Protein AF-A0A1Z5SNN4-F1 (afdb_monomer_lite)

Radius of gyration: 24.71 Å; chains: 1; bounding box: 72×50×63 Å

InterPro domains:
  IPR008040 Hydantoinase/oxoprolinase, N-terminal [PF05378] (65-178)
  IPR045079 Oxoprolinase-like [PTHR11365] (5-222)

Organism: NCBI:txid1157616

Secondary structure (DSSP, 8-state):
-PPP------S-BTTTBS-HHHHHHHHHHHHHHS--------------B--B-----SS-TTHHHHHHHHTT---SSTT-SS--PPPPSBS-------EEEE-S-TT-TT------B-TTTS-TT-SEEE-TTS-EEEEEEPPPHHHHTTS-SEE--TTTTT-THHHHHHHHHHHHHT-S--EEHHHH---S-HHHHHHHHHHHHHHHHHHHHHHHHHHHHHHHTT-TT-

Structure (mmCIF, N/CA/C/O backbone):
data_AF-A0A1Z5SNN4-F1
#
_entry.id   AF-A0A1Z5SNN4-F1
#
loop_
_atom_site.group_PDB
_atom_site.id
_atom_site.type_symbol
_atom_site.label_atom_id
_atom_site.label_alt_id
_atom_site.label_comp_id
_atom_site.label_asym_id
_atom_site.label_entity_id
_atom_site.label_seq_id
_atom_site.pdbx_PDB_ins_code
_atom_site.Cartn_x
_atom_site.Cartn_y
_atom_site.Cartn_z
_atom_site.occupancy
_atom_site.B_iso_or_equiv
_atom_site.auth_seq_id
_atom_site.auth_comp_id
_atom_site.auth_asym_id
_atom_site.auth_atom_id
_atom_site.pdbx_PDB_model_num
ATOM 1 N N . MET A 1 1 ? 48.886 12.204 -25.556 1.00 47.25 1 MET A N 1
ATOM 2 C CA . MET A 1 1 ? 47.533 12.403 -25.008 1.00 47.25 1 MET A CA 1
ATOM 3 C C . MET A 1 1 ? 46.648 11.548 -25.881 1.00 47.25 1 MET A C 1
ATOM 5 O O . MET A 1 1 ? 46.552 11.859 -27.057 1.00 47.25 1 MET A O 1
ATOM 9 N N . GLU A 1 2 ? 46.215 10.389 -25.390 1.00 56.44 2 GLU A N 1
ATOM 10 C CA . GLU A 1 2 ? 45.285 9.550 -26.155 1.00 56.44 2 GLU A CA 1
ATOM 11 C C . GLU A 1 2 ? 43.952 10.291 -26.284 1.00 56.44 2 GLU A C 1
ATOM 13 O O . GLU A 1 2 ? 43.522 10.941 -25.332 1.00 56.44 2 GLU A O 1
ATOM 18 N N . ASP A 1 3 ? 43.370 10.252 -27.482 1.00 65.94 3 ASP A N 1
ATOM 19 C CA . ASP A 1 3 ? 42.162 10.991 -27.847 1.00 65.94 3 ASP A CA 1
ATOM 20 C C . ASP A 1 3 ? 40.974 10.628 -26.946 1.00 65.94 3 ASP A C 1
ATOM 22 O O . ASP A 1 3 ? 40.699 9.448 -26.706 1.00 65.94 3 ASP A O 1
ATOM 26 N N . ASP A 1 4 ? 40.216 11.639 -26.514 1.00 73.88 4 ASP A N 1
ATOM 27 C CA . ASP A 1 4 ? 38.945 11.444 -25.820 1.00 73.88 4 ASP A CA 1
ATOM 28 C C . ASP A 1 4 ? 37.992 10.606 -26.689 1.00 73.88 4 ASP A C 1
ATOM 30 O O . ASP A 1 4 ? 37.633 10.971 -27.814 1.00 73.88 4 ASP A O 1
ATOM 34 N N . VAL A 1 5 ? 37.552 9.459 -26.168 1.00 74.19 5 VAL A N 1
ATOM 35 C CA . VAL A 1 5 ? 36.628 8.569 -26.878 1.00 74.19 5 VAL A CA 1
ATOM 36 C C . VAL A 1 5 ? 35.189 8.880 -26.476 1.00 74.19 5 VAL A C 1
ATOM 38 O O . VAL A 1 5 ? 34.726 8.481 -25.410 1.00 74.19 5 VAL A O 1
ATOM 41 N N . LEU A 1 6 ? 34.450 9.544 -27.369 1.00 78.38 6 LEU A N 1
ATOM 42 C CA . LEU A 1 6 ? 33.007 9.760 -27.242 1.00 78.38 6 LEU A CA 1
ATOM 43 C C . LEU A 1 6 ? 32.234 8.740 -28.090 1.00 78.38 6 LEU A C 1
ATOM 45 O O . LEU A 1 6 ? 32.382 8.696 -29.311 1.00 78.38 6 LEU A O 1
ATOM 49 N N . ILE A 1 7 ? 31.367 7.951 -27.455 1.00 77.00 7 ILE A N 1
ATOM 50 C CA . ILE A 1 7 ? 30.466 7.009 -28.132 1.00 77.00 7 ILE A CA 1
ATOM 51 C C . ILE A 1 7 ? 29.029 7.469 -27.894 1.00 77.00 7 ILE A C 1
ATOM 53 O O . ILE A 1 7 ? 28.586 7.584 -26.754 1.00 77.00 7 ILE A O 1
ATOM 57 N N . LYS A 1 8 ? 28.297 7.733 -28.980 1.00 81.44 8 LYS A N 1
ATOM 58 C CA . LYS A 1 8 ? 26.885 8.124 -28.945 1.00 81.44 8 LYS A CA 1
ATOM 59 C C . LYS A 1 8 ? 26.027 6.985 -29.478 1.00 81.44 8 LYS A C 1
ATOM 61 O O . LYS A 1 8 ? 26.227 6.533 -30.603 1.00 81.44 8 LYS A O 1
ATOM 66 N N . LEU A 1 9 ? 25.072 6.550 -28.667 1.00 81.38 9 LEU A N 1
ATOM 67 C CA . LEU A 1 9 ? 24.108 5.504 -28.995 1.00 81.38 9 LEU A CA 1
ATOM 68 C C . LEU A 1 9 ? 22.692 6.064 -28.889 1.00 81.38 9 LEU A C 1
ATOM 70 O O . LEU A 1 9 ? 22.437 6.994 -28.121 1.00 81.38 9 LEU A O 1
ATOM 74 N N . LEU A 1 10 ? 21.774 5.504 -29.671 1.00 75.25 10 LEU A N 1
ATOM 75 C CA . LEU A 1 10 ? 20.345 5.720 -29.474 1.00 75.25 10 LEU A CA 1
ATOM 76 C C . LEU A 1 10 ? 19.923 5.016 -28.184 1.00 75.25 10 LEU A C 1
ATOM 78 O O . LEU A 1 10 ? 20.320 3.873 -27.960 1.00 75.25 10 LEU A O 1
ATOM 82 N N . SER A 1 11 ? 19.118 5.682 -27.353 1.00 60.94 11 SER A N 1
ATOM 83 C CA . SER A 1 11 ? 18.700 5.150 -26.048 1.00 60.94 11 SER A CA 1
ATOM 84 C C . SER A 1 11 ? 17.902 3.847 -26.149 1.00 60.94 11 SER A C 1
ATOM 86 O O . SER A 1 11 ? 17.914 3.063 -25.208 1.00 60.94 11 SER A O 1
ATOM 88 N N . VAL A 1 12 ? 17.209 3.624 -27.271 1.00 65.75 12 VAL A N 1
ATOM 89 C CA . VAL A 1 12 ? 16.447 2.404 -27.568 1.00 65.75 12 VAL A CA 1
ATOM 90 C C . VAL A 1 12 ? 16.603 2.102 -29.061 1.00 65.75 12 VAL A C 1
ATOM 92 O O . VAL A 1 12 ? 16.128 2.882 -29.885 1.00 65.75 12 VAL A O 1
ATOM 95 N N . ASP A 1 13 ? 17.266 0.998 -29.408 1.00 72.50 13 ASP A N 1
ATOM 96 C CA . ASP A 1 13 ? 17.435 0.537 -30.795 1.00 72.50 13 ASP A CA 1
ATOM 97 C C . ASP A 1 13 ? 17.409 -1.003 -30.877 1.00 72.50 13 ASP A C 1
ATOM 99 O O . ASP A 1 13 ? 18.443 -1.646 -31.079 1.00 72.50 13 ASP A O 1
ATOM 103 N N . PRO A 1 14 ? 16.217 -1.615 -30.733 1.00 71.88 14 PRO A N 1
ATOM 104 C CA . PRO A 1 14 ? 16.070 -3.063 -30.579 1.00 71.88 14 PRO A CA 1
ATOM 105 C C . PRO A 1 14 ? 16.510 -3.870 -31.806 1.00 71.88 14 PRO A C 1
ATOM 107 O O . PRO A 1 14 ? 16.569 -5.091 -31.744 1.00 71.88 14 PRO A O 1
ATOM 110 N N . GLN A 1 15 ? 16.747 -3.214 -32.948 1.00 72.44 15 GLN A N 1
ATOM 111 C CA . GLN A 1 15 ? 17.239 -3.873 -34.158 1.00 72.44 15 GLN A CA 1
ATOM 112 C C . GLN A 1 15 ? 18.747 -4.135 -34.098 1.00 72.44 15 GLN A C 1
ATOM 114 O O . GLN A 1 15 ? 19.225 -5.038 -34.778 1.00 72.44 15 GLN A O 1
ATOM 119 N N . ASN A 1 16 ? 19.483 -3.349 -33.307 1.00 67.88 16 ASN A N 1
ATOM 120 C CA . ASN A 1 16 ? 20.943 -3.379 -33.268 1.00 67.88 16 ASN A CA 1
ATOM 121 C C . ASN A 1 16 ? 21.497 -3.790 -31.899 1.00 67.88 16 ASN A C 1
ATOM 123 O O . ASN A 1 16 ? 22.570 -4.389 -31.843 1.00 67.88 16 ASN A O 1
ATOM 127 N N . TYR A 1 17 ? 20.811 -3.448 -30.806 1.00 67.25 17 TYR A N 1
ATOM 128 C CA . TYR A 1 17 ? 21.206 -3.809 -29.446 1.00 67.25 17 TYR A CA 1
ATOM 129 C C . TYR A 1 17 ? 20.034 -3.637 -28.468 1.00 67.25 17 TYR A C 1
ATOM 131 O O . TYR A 1 17 ? 19.251 -2.693 -28.557 1.00 67.25 17 TYR A O 1
ATOM 139 N N . ASP A 1 18 ? 19.942 -4.525 -27.482 1.00 60.50 18 ASP A N 1
ATOM 140 C CA . ASP A 1 18 ? 18.864 -4.483 -26.486 1.00 60.50 18 ASP A CA 1
ATOM 141 C C . ASP A 1 18 ? 19.057 -3.393 -25.416 1.00 60.50 18 ASP A C 1
ATOM 143 O O . ASP A 1 18 ? 18.082 -2.895 -24.850 1.00 60.50 18 ASP A O 1
ATOM 147 N N . ASP A 1 19 ? 20.308 -3.008 -25.142 1.00 66.12 19 ASP A N 1
ATOM 148 C CA . ASP A 1 19 ? 20.683 -2.130 -24.031 1.00 66.12 19 ASP A CA 1
ATOM 149 C C . ASP A 1 19 ? 21.791 -1.150 -24.458 1.00 66.12 19 ASP A C 1
ATOM 151 O O . ASP A 1 19 ? 22.914 -1.546 -24.781 1.00 66.12 19 ASP A O 1
ATOM 155 N N . ALA A 1 20 ? 21.465 0.147 -24.487 1.00 71.19 20 ALA A N 1
ATOM 156 C CA . ALA A 1 20 ? 22.383 1.189 -24.943 1.00 71.19 20 ALA A CA 1
ATOM 157 C C . ALA A 1 20 ? 23.612 1.372 -24.019 1.00 71.19 20 ALA A C 1
ATOM 159 O O . ALA A 1 20 ? 24.728 1.427 -24.539 1.00 71.19 20 ALA A O 1
ATOM 160 N N . PRO A 1 21 ? 23.475 1.452 -22.679 1.00 68.69 21 PRO A N 1
ATOM 161 C CA . PRO A 1 21 ? 24.618 1.430 -21.762 1.00 68.69 21 PRO A CA 1
ATOM 162 C C . PRO A 1 21 ? 25.574 0.249 -21.971 1.00 68.69 21 PRO A C 1
ATOM 164 O O . PRO A 1 21 ? 26.789 0.449 -22.057 1.00 68.69 21 PRO A O 1
ATOM 167 N N . LEU A 1 22 ? 25.032 -0.964 -22.085 1.00 68.62 22 LEU A N 1
ATOM 168 C CA . LEU A 1 22 ? 25.821 -2.192 -22.223 1.00 68.62 22 LEU A CA 1
ATOM 169 C C . LEU A 1 22 ? 26.569 -2.229 -23.565 1.00 68.62 22 LEU A C 1
ATOM 171 O O . LEU A 1 22 ? 27.767 -2.518 -23.608 1.00 68.62 22 LEU A O 1
ATOM 175 N N . GLU A 1 23 ? 25.906 -1.813 -24.646 1.00 74.56 23 GLU A N 1
ATOM 176 C CA . GLU A 1 23 ? 26.524 -1.654 -25.966 1.00 74.56 23 GLU A CA 1
ATOM 177 C C . GLU A 1 23 ? 27.621 -0.574 -25.973 1.00 74.56 23 GLU A C 1
ATOM 179 O O . GLU A 1 23 ? 28.652 -0.723 -26.636 1.00 74.56 23 GLU A O 1
ATOM 184 N N . GLY A 1 24 ? 27.441 0.507 -25.208 1.00 74.44 24 GLY A N 1
ATOM 185 C CA . GLY A 1 24 ? 28.446 1.559 -25.047 1.00 74.44 24 GLY A CA 1
ATOM 186 C C . GLY A 1 24 ? 29.727 1.028 -24.408 1.00 74.44 24 GLY A C 1
ATOM 187 O O . GLY A 1 24 ? 30.820 1.243 -24.940 1.00 74.44 24 GLY A O 1
ATOM 188 N N . ILE A 1 25 ? 29.582 0.271 -23.317 1.00 72.31 25 ILE A N 1
ATOM 189 C CA . ILE A 1 25 ? 30.691 -0.408 -22.635 1.00 72.31 25 ILE A CA 1
ATOM 190 C C . ILE A 1 25 ? 31.365 -1.407 -23.585 1.00 72.31 25 ILE A C 1
ATOM 192 O O . ILE A 1 25 ? 32.590 -1.392 -23.708 1.00 72.31 25 ILE A O 1
ATOM 196 N N . ARG A 1 26 ? 30.591 -2.210 -24.330 1.00 72.56 26 ARG A N 1
ATOM 197 C CA . ARG A 1 26 ? 31.123 -3.177 -25.304 1.00 72.56 26 ARG A CA 1
ATOM 198 C C . ARG A 1 26 ? 31.981 -2.506 -26.376 1.00 72.56 26 ARG A C 1
ATOM 200 O O . ARG A 1 26 ? 33.094 -2.966 -26.641 1.00 72.56 26 ARG A O 1
ATOM 207 N N . ARG A 1 27 ? 31.492 -1.426 -26.998 1.00 78.50 27 ARG A N 1
ATOM 208 C CA . ARG A 1 27 ? 32.226 -0.684 -28.044 1.00 78.50 27 ARG A CA 1
ATOM 209 C C . ARG A 1 27 ? 33.496 -0.038 -27.503 1.00 78.50 27 ARG A C 1
ATOM 211 O O . ARG A 1 27 ? 34.511 -0.041 -28.196 1.00 78.50 27 ARG A O 1
ATOM 218 N N . LEU A 1 28 ? 33.445 0.481 -26.277 1.00 77.56 28 LEU A N 1
ATOM 219 C CA . LEU A 1 28 ? 34.603 1.072 -25.617 1.00 77.56 28 LEU A CA 1
ATOM 220 C C . LEU A 1 28 ? 35.665 0.003 -25.323 1.00 77.56 28 LEU A C 1
ATOM 222 O O . LEU A 1 28 ? 36.795 0.126 -25.786 1.00 77.56 28 LEU A O 1
ATOM 226 N N . LEU A 1 29 ? 35.294 -1.089 -24.648 1.00 70.50 29 LEU A N 1
ATOM 227 C CA . LEU A 1 29 ? 36.210 -2.185 -24.313 1.00 70.50 29 LEU A CA 1
ATOM 228 C C . LEU A 1 29 ? 36.784 -2.867 -25.561 1.00 70.50 29 LEU A C 1
ATOM 230 O O . LEU A 1 29 ? 37.982 -3.129 -25.617 1.00 70.50 29 LEU A O 1
ATOM 234 N N . SER A 1 30 ? 35.976 -3.073 -26.605 1.00 71.25 30 SER A N 1
ATOM 235 C CA . SER A 1 30 ? 36.448 -3.647 -27.877 1.00 71.25 30 SER A CA 1
ATOM 236 C C . SER A 1 30 ? 37.543 -2.794 -28.525 1.00 71.25 30 SER A C 1
ATOM 238 O O . SER A 1 30 ? 38.466 -3.335 -29.134 1.00 71.25 30 SER A O 1
ATOM 240 N N . ARG A 1 31 ? 37.467 -1.464 -28.377 1.00 73.38 31 ARG A N 1
ATOM 241 C CA . ARG A 1 31 ? 38.446 -0.523 -28.936 1.00 73.38 31 ARG A CA 1
ATOM 242 C C . ARG A 1 31 ? 39.789 -0.560 -28.200 1.00 73.38 31 ARG A C 1
ATOM 244 O O . ARG A 1 31 ? 40.814 -0.376 -28.845 1.00 73.38 31 ARG A O 1
ATOM 251 N N . PHE A 1 32 ? 39.787 -0.814 -26.890 1.00 70.25 32 PHE A N 1
ATOM 252 C CA . PHE A 1 32 ? 41.004 -0.821 -26.065 1.00 70.25 32 PHE A CA 1
ATOM 253 C C . PHE A 1 32 ? 41.606 -2.217 -25.850 1.00 70.25 32 PHE A C 1
ATOM 255 O O . PHE A 1 32 ? 42.817 -2.342 -25.704 1.00 70.25 32 PHE A O 1
ATOM 262 N N . SER A 1 33 ? 40.793 -3.275 -25.842 1.00 63.06 33 SER A N 1
ATOM 263 C CA . SER A 1 33 ? 41.245 -4.639 -25.528 1.00 63.06 33 SER A CA 1
ATOM 264 C C . SER A 1 33 ? 41.405 -5.544 -26.754 1.00 63.06 33 SER A C 1
ATOM 266 O O . SER A 1 33 ? 41.931 -6.648 -26.620 1.00 63.06 33 SER A O 1
ATOM 268 N N . GLY A 1 34 ? 40.939 -5.134 -27.942 1.00 56.56 34 GLY A N 1
ATOM 269 C CA . GLY A 1 34 ? 41.046 -5.907 -29.193 1.00 56.56 34 GLY A CA 1
ATOM 270 C C . GLY A 1 34 ? 40.265 -7.232 -29.221 1.00 56.56 34 GLY A C 1
ATOM 271 O O . GLY A 1 34 ? 40.250 -7.914 -30.243 1.00 56.56 34 GLY A O 1
ATOM 272 N N . LYS A 1 35 ? 39.598 -7.602 -28.121 1.00 53.28 35 LYS A N 1
ATOM 273 C CA . LYS A 1 35 ? 38.735 -8.778 -27.994 1.00 53.28 35 LYS A CA 1
ATOM 274 C C . LYS A 1 35 ? 37.299 -8.316 -27.770 1.00 53.28 35 LYS A C 1
ATOM 276 O O . LYS A 1 35 ? 37.013 -7.630 -26.793 1.00 53.28 35 LYS A O 1
ATOM 281 N N . GLY A 1 36 ? 36.404 -8.689 -28.682 1.00 47.00 36 GLY A N 1
ATOM 282 C CA . GLY A 1 36 ? 34.967 -8.536 -28.479 1.00 47.00 36 GLY A CA 1
ATOM 283 C C . GLY A 1 36 ? 34.487 -9.609 -27.508 1.00 47.00 36 GLY A C 1
ATOM 284 O O . GLY A 1 36 ? 34.518 -10.789 -27.844 1.00 47.00 36 GLY A O 1
ATOM 285 N N . HIS A 1 37 ? 34.085 -9.226 -26.301 1.00 48.38 37 HIS A N 1
ATOM 286 C CA . HIS A 1 37 ? 33.304 -10.102 -25.426 1.00 48.38 37 HIS A CA 1
ATOM 287 C C . HIS A 1 37 ? 31.824 -9.712 -25.513 1.00 48.38 37 HIS A C 1
ATOM 289 O O . HIS A 1 37 ? 31.528 -8.511 -25.534 1.00 48.38 37 HIS A O 1
ATOM 295 N N . PRO A 1 38 ? 30.899 -10.682 -25.614 1.00 50.62 38 PRO A N 1
ATOM 296 C CA . PRO A 1 38 ? 29.474 -10.410 -25.502 1.00 50.62 38 PRO A CA 1
ATOM 297 C C . PRO A 1 38 ? 29.093 -10.321 -24.018 1.00 50.62 38 PRO A C 1
ATOM 299 O O . PRO A 1 38 ? 29.792 -10.875 -23.168 1.00 50.62 38 PRO A O 1
ATOM 302 N N . PRO A 1 39 ? 28.000 -9.616 -23.697 1.00 46.31 39 PRO A N 1
ATOM 303 C CA . PRO A 1 39 ? 26.906 -10.388 -23.107 1.00 46.31 39 PRO A CA 1
ATOM 304 C C . PRO A 1 39 ? 25.517 -9.996 -23.619 1.00 46.31 39 PRO A C 1
ATOM 306 O O . PRO A 1 39 ? 25.243 -8.844 -23.963 1.00 46.31 39 PRO A O 1
ATOM 309 N N . GLU A 1 40 ? 24.652 -11.006 -23.647 1.00 45.38 40 GLU A N 1
ATOM 310 C CA . GLU A 1 40 ? 23.281 -10.982 -24.149 1.00 45.38 40 GLU A CA 1
ATOM 311 C C . GLU A 1 40 ? 22.264 -10.259 -23.243 1.00 45.38 40 GLU A C 1
ATOM 313 O O . GLU A 1 40 ? 22.265 -10.373 -22.018 1.00 45.38 40 GLU A O 1
ATOM 318 N N . GLU A 1 41 ? 21.358 -9.578 -23.954 1.00 47.50 41 GLU A N 1
ATOM 319 C CA . GLU A 1 41 ? 19.919 -9.337 -23.762 1.00 47.50 41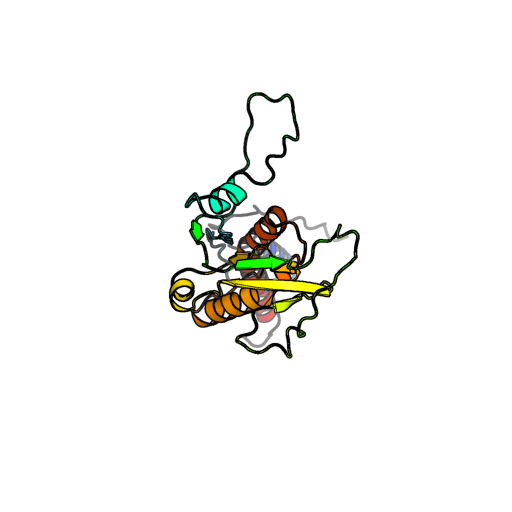 GLU A CA 1
ATOM 320 C C . GLU A 1 41 ? 19.348 -8.882 -22.400 1.00 47.50 41 GLU A C 1
ATOM 322 O O . GLU A 1 41 ? 19.207 -9.632 -21.428 1.00 47.50 41 GLU A O 1
ATOM 327 N N . SER A 1 42 ? 18.773 -7.670 -22.407 1.00 36.56 42 SER A N 1
ATOM 328 C CA . SER A 1 42 ? 17.732 -7.254 -21.459 1.00 36.56 42 SER A CA 1
ATOM 329 C C . SER A 1 42 ? 16.501 -6.698 -22.207 1.00 36.56 42 SER A C 1
ATOM 331 O O . SER A 1 42 ? 16.323 -5.506 -22.439 1.00 36.56 42 SER A O 1
ATOM 333 N N . ARG A 1 43 ? 15.574 -7.582 -22.609 1.00 39.84 43 ARG A N 1
ATOM 334 C CA . ARG A 1 43 ? 14.313 -7.163 -23.261 1.00 39.84 43 ARG A CA 1
ATOM 335 C C . ARG A 1 43 ? 13.398 -6.421 -22.279 1.00 39.84 43 ARG A C 1
ATOM 337 O O . ARG A 1 43 ? 12.888 -7.016 -21.322 1.00 39.84 43 ARG A O 1
ATOM 344 N N . TRP A 1 44 ? 13.103 -5.154 -22.559 1.00 36.81 44 TRP A N 1
ATOM 345 C CA . TRP A 1 44 ? 12.108 -4.348 -21.843 1.00 36.81 44 TRP A CA 1
ATOM 346 C C . TRP A 1 44 ? 10.695 -4.867 -22.136 1.00 36.81 44 TRP A C 1
ATOM 348 O O . TRP A 1 44 ? 10.224 -4.831 -23.270 1.00 36.81 44 TRP A O 1
ATOM 358 N N . THR A 1 45 ? 9.995 -5.375 -21.122 1.00 34.97 45 THR A N 1
ATOM 359 C CA . THR A 1 45 ? 8.597 -5.815 -21.258 1.00 34.97 45 THR A CA 1
ATOM 360 C C . THR A 1 45 ? 7.699 -4.763 -20.616 1.00 34.97 45 THR A C 1
ATOM 362 O O . THR A 1 45 ? 7.750 -4.573 -19.404 1.00 34.97 45 THR A O 1
ATOM 365 N N . GLN A 1 46 ? 6.886 -4.063 -21.413 1.00 33.72 46 GLN A N 1
ATOM 366 C CA . GLN A 1 46 ? 5.857 -3.154 -20.897 1.00 33.72 46 GLN A CA 1
ATOM 367 C C . GLN A 1 46 ? 4.764 -3.971 -20.191 1.00 33.72 46 GLN A C 1
ATOM 369 O O . GLN A 1 46 ? 3.874 -4.524 -20.838 1.00 33.72 46 GLN A O 1
ATOM 374 N N . ALA A 1 47 ? 4.819 -4.062 -18.863 1.00 33.94 47 ALA A N 1
ATOM 375 C CA . ALA A 1 47 ? 3.754 -4.651 -18.059 1.00 33.94 47 ALA A CA 1
ATOM 376 C C . ALA A 1 47 ? 2.749 -3.558 -17.661 1.00 33.94 47 ALA A C 1
ATOM 378 O O . ALA A 1 47 ? 3.110 -2.593 -17.003 1.00 33.94 47 ALA A O 1
ATOM 379 N N . ARG A 1 48 ? 1.478 -3.683 -18.063 1.00 33.56 48 ARG A N 1
ATOM 380 C CA . ARG A 1 48 ? 0.380 -2.803 -17.604 1.00 33.56 48 ARG A CA 1
ATOM 381 C C . ARG A 1 48 ? -0.258 -3.412 -16.338 1.00 33.56 48 ARG A C 1
ATOM 383 O O . ARG A 1 48 ? -0.716 -4.551 -16.417 1.00 33.56 48 ARG A O 1
ATOM 390 N N . LEU A 1 49 ? -0.318 -2.676 -15.216 1.00 39.84 49 LEU A N 1
ATOM 391 C CA . LEU A 1 49 ? -0.610 -3.197 -13.853 1.00 39.84 49 LEU A CA 1
ATOM 392 C C . LEU A 1 49 ? -1.909 -2.657 -13.193 1.00 39.84 49 LEU A C 1
ATOM 394 O O . LEU A 1 49 ? -2.574 -1.800 -13.772 1.00 39.84 49 LEU A O 1
ATOM 398 N N . ARG A 1 50 ? -2.344 -3.237 -12.052 1.00 35.53 50 ARG A N 1
ATOM 399 C CA . ARG A 1 50 ? -3.674 -3.093 -11.381 1.00 35.53 50 ARG A CA 1
ATOM 400 C C . ARG A 1 50 ? -3.529 -2.775 -9.867 1.00 35.53 50 ARG A C 1
ATOM 402 O O . ARG A 1 50 ? -2.686 -3.387 -9.227 1.00 35.53 50 ARG A O 1
ATOM 409 N N . VAL A 1 51 ? -4.392 -1.919 -9.291 1.00 37.88 51 VAL A N 1
ATOM 410 C CA . VAL A 1 51 ? -4.269 -1.296 -7.937 1.00 37.88 51 VAL A CA 1
ATOM 411 C C . VAL A 1 51 ? -5.477 -1.574 -7.039 1.00 37.88 51 VAL A C 1
ATOM 413 O O . VAL A 1 51 ? -6.587 -1.446 -7.526 1.00 37.88 51 VAL A O 1
ATOM 416 N N . TYR A 1 52 ? -5.327 -1.832 -5.732 1.00 45.03 52 TYR A N 1
ATOM 417 C CA . TYR A 1 52 ? -6.447 -2.175 -4.823 1.00 45.03 52 TYR A CA 1
ATOM 418 C C . TYR A 1 52 ? -6.633 -1.177 -3.653 1.00 45.03 52 TYR A C 1
ATOM 420 O O . TYR A 1 52 ? -5.653 -0.834 -2.994 1.00 45.03 52 TYR A O 1
ATOM 428 N N . ALA A 1 53 ? -7.877 -0.735 -3.369 1.00 39.34 53 ALA A N 1
ATOM 429 C CA . ALA A 1 53 ? -8.260 0.012 -2.148 1.00 39.34 53 ALA A CA 1
ATOM 430 C C . ALA A 1 53 ? -9.789 0.003 -1.881 1.00 39.34 53 ALA A C 1
ATOM 432 O O . ALA A 1 53 ? -10.550 0.233 -2.820 1.00 39.34 53 ALA A O 1
ATOM 433 N N . TRP A 1 54 ? -10.264 -0.165 -0.624 1.00 36.56 54 TRP A N 1
ATOM 434 C CA . TRP A 1 54 ? -11.706 -0.045 -0.281 1.00 36.56 54 TRP A CA 1
ATOM 435 C C . TRP A 1 54 ? -12.072 0.580 1.092 1.00 36.56 54 TRP A C 1
ATOM 437 O O . TRP A 1 54 ? -11.258 0.617 2.012 1.00 36.56 54 TRP A O 1
ATOM 447 N N . ALA A 1 55 ? -13.328 1.066 1.195 1.00 28.03 55 ALA A N 1
ATOM 448 C CA . ALA A 1 55 ? -14.053 1.521 2.386 1.00 28.03 55 ALA A CA 1
ATOM 449 C C . ALA A 1 55 ? -15.590 1.493 2.190 1.00 28.03 55 ALA A C 1
ATOM 451 O O . ALA A 1 55 ? -16.110 2.213 1.331 1.00 28.03 55 ALA A O 1
ATOM 452 N N . ARG A 1 56 ? -16.358 0.787 3.039 1.00 29.48 56 ARG A N 1
ATOM 453 C CA . ARG A 1 56 ? -17.834 0.936 3.077 1.00 29.48 56 ARG A CA 1
ATOM 454 C C . ARG A 1 56 ? -18.277 2.100 3.962 1.00 29.48 56 ARG A C 1
ATOM 456 O O . ARG A 1 56 ? -17.921 2.178 5.133 1.00 29.48 56 ARG A O 1
ATOM 463 N N . ARG A 1 57 ? -19.218 2.901 3.466 1.00 30.58 57 ARG A N 1
ATOM 464 C CA . ARG A 1 57 ? -20.392 3.354 4.237 1.00 30.58 57 ARG A CA 1
ATOM 465 C C . ARG A 1 57 ? -21.620 2.986 3.418 1.00 30.58 57 ARG A C 1
ATOM 467 O O . ARG A 1 57 ? -21.554 3.016 2.194 1.00 30.58 57 ARG A O 1
ATOM 474 N N . ASN A 1 58 ? -22.710 2.630 4.091 1.00 33.84 58 ASN A N 1
ATOM 475 C CA . ASN A 1 58 ? -23.994 2.317 3.465 1.00 33.84 58 ASN A CA 1
ATOM 476 C C . ASN A 1 58 ? -24.343 3.352 2.375 1.00 33.84 58 ASN A C 1
ATOM 478 O O . ASN A 1 58 ? -24.527 4.530 2.678 1.00 33.84 58 ASN A O 1
ATOM 482 N N . GLY A 1 59 ? -24.374 2.895 1.116 1.00 31.03 59 GLY A N 1
ATOM 483 C CA . GLY A 1 59 ? -24.725 3.674 -0.077 1.00 31.03 59 GLY A CA 1
ATOM 484 C C . GLY A 1 59 ? -23.572 3.888 -1.074 1.00 31.03 59 GLY A C 1
ATOM 485 O O . GLY A 1 59 ? -22.789 4.825 -0.918 1.00 31.03 59 GLY A O 1
ATOM 486 N N . GLY A 1 60 ? -23.526 3.079 -2.143 1.00 34.03 60 GLY A N 1
ATOM 487 C CA . GLY A 1 60 ? -22.839 3.383 -3.412 1.00 34.03 60 GLY A CA 1
ATOM 488 C C . GLY A 1 60 ? -21.590 2.546 -3.742 1.00 34.03 60 GLY A C 1
ATOM 489 O O . GLY A 1 60 ? -20.513 2.820 -3.220 1.00 34.03 60 GLY A O 1
ATOM 490 N N . ASP A 1 61 ? -21.741 1.616 -4.691 1.00 39.62 61 ASP A N 1
ATOM 491 C CA . ASP A 1 61 ? -20.801 0.572 -5.166 1.00 39.62 61 ASP A CA 1
ATOM 492 C C . ASP A 1 61 ? -19.527 1.033 -5.928 1.00 39.62 61 ASP A C 1
ATOM 494 O O . ASP A 1 61 ? -18.873 0.216 -6.564 1.00 39.62 61 ASP A O 1
ATOM 498 N N . GLN A 1 62 ? -19.153 2.323 -5.959 1.00 42.78 62 GLN A N 1
ATOM 499 C CA . GLN A 1 62 ? -18.096 2.805 -6.891 1.00 42.78 62 GLN A CA 1
ATOM 500 C C . GLN A 1 62 ? -17.130 3.870 -6.333 1.00 42.78 62 GLN A C 1
ATOM 502 O O . GLN A 1 62 ? -16.526 4.647 -7.081 1.00 42.78 62 GLN A O 1
ATOM 507 N N . ARG A 1 63 ? -16.986 3.987 -5.010 1.00 52.69 63 ARG A N 1
ATOM 508 C CA . ARG A 1 63 ? -16.385 5.197 -4.418 1.00 52.69 63 ARG A CA 1
ATOM 509 C C . ARG A 1 63 ? -14.850 5.260 -4.446 1.00 52.69 63 ARG A C 1
ATOM 511 O O . ARG A 1 63 ? -14.339 6.361 -4.660 1.00 52.69 63 ARG A O 1
ATOM 518 N N . LEU A 1 64 ? -14.095 4.160 -4.295 1.00 55.78 64 LEU A N 1
ATOM 519 C CA . LEU A 1 64 ? -12.618 4.237 -4.240 1.00 55.78 64 LEU A CA 1
ATOM 520 C C . LEU A 1 64 ? -11.906 4.146 -5.584 1.00 55.78 64 LEU A C 1
ATOM 522 O O . LEU A 1 64 ? -10.927 4.866 -5.785 1.00 55.78 64 LEU A O 1
ATOM 526 N N . GLN A 1 65 ? -12.420 3.370 -6.538 1.00 60.50 65 GLN A N 1
ATOM 527 C CA . GLN A 1 65 ? -11.959 3.503 -7.922 1.00 60.50 65 GLN A CA 1
ATOM 528 C C . GLN A 1 65 ? -12.146 4.955 -8.398 1.00 60.50 65 GLN A C 1
ATOM 530 O O . GLN A 1 65 ? -11.257 5.548 -9.013 1.00 60.50 65 GLN A O 1
ATOM 535 N N . GLY A 1 66 ? -13.273 5.566 -8.018 1.00 65.12 66 GLY A N 1
ATOM 536 C CA . GLY A 1 66 ? -13.509 6.995 -8.177 1.00 65.12 66 GLY A CA 1
ATOM 537 C C . GLY A 1 66 ? -12.495 7.865 -7.428 1.00 65.12 66 GLY A C 1
ATOM 538 O O . GLY A 1 66 ? -12.036 8.853 -7.991 1.00 65.12 66 GLY A O 1
ATOM 539 N N . LEU A 1 67 ? -12.109 7.513 -6.198 1.00 74.56 67 LEU A N 1
ATOM 540 C CA . LEU A 1 67 ? -11.122 8.255 -5.405 1.00 74.56 67 LEU A CA 1
ATOM 541 C C . LEU A 1 67 ? -9.735 8.261 -6.056 1.00 74.56 67 LEU A C 1
ATOM 543 O O . LEU A 1 67 ? -9.136 9.323 -6.178 1.00 74.56 67 LEU A O 1
ATOM 547 N N . LEU A 1 68 ? -9.235 7.113 -6.514 1.00 73.56 68 LEU A N 1
ATOM 548 C CA . LEU A 1 68 ? -7.934 7.044 -7.185 1.00 73.56 68 LEU A CA 1
ATOM 549 C C . LEU A 1 68 ? -7.967 7.769 -8.536 1.00 73.56 68 LEU A C 1
ATOM 551 O O . LEU A 1 68 ? -7.016 8.458 -8.897 1.00 73.56 68 LEU A O 1
ATOM 555 N N . ARG A 1 69 ? -9.083 7.676 -9.270 1.00 73.81 69 ARG A N 1
ATOM 556 C CA . ARG A 1 69 ? -9.269 8.372 -10.553 1.00 73.81 69 ARG A CA 1
ATOM 557 C C . ARG A 1 69 ? -9.437 9.885 -10.400 1.00 73.81 69 ARG A C 1
ATOM 559 O O . ARG A 1 69 ? -8.981 10.648 -11.246 1.00 73.81 69 ARG A O 1
ATOM 566 N N . ASN A 1 70 ? -10.111 10.337 -9.347 1.00 73.94 70 ASN A N 1
ATOM 567 C CA . ASN A 1 70 ? -10.303 11.760 -9.060 1.00 73.94 70 ASN A CA 1
ATOM 568 C C . ASN A 1 70 ? -9.137 12.365 -8.272 1.00 73.94 70 ASN A C 1
ATOM 570 O O . ASN A 1 70 ? -9.003 13.591 -8.241 1.00 73.94 70 ASN A O 1
ATOM 574 N N . SER A 1 71 ? -8.297 11.517 -7.672 1.00 74.31 71 SER A N 1
ATOM 575 C CA . SER A 1 71 ? -7.202 11.901 -6.787 1.00 74.31 71 SER A CA 1
ATOM 576 C C . SER A 1 71 ? -7.673 12.913 -5.728 1.00 74.31 71 SER A C 1
ATOM 578 O O . SER A 1 71 ? -8.791 12.830 -5.221 1.00 74.31 71 SER A O 1
ATOM 580 N N . ASN A 1 72 ? -6.835 13.881 -5.366 1.00 72.00 72 ASN A N 1
ATOM 581 C CA . ASN A 1 72 ? -7.119 14.899 -4.355 1.00 72.00 72 ASN A CA 1
ATOM 582 C C . ASN A 1 72 ? -7.859 16.135 -4.910 1.00 72.00 72 ASN A C 1
ATOM 584 O O . ASN A 1 72 ? -7.860 17.171 -4.248 1.00 72.00 72 ASN A O 1
ATOM 588 N N . GLN A 1 73 ? -8.417 16.053 -6.128 1.00 73.38 73 GLN A N 1
ATOM 589 C CA . GLN A 1 73 ? -9.095 17.151 -6.838 1.00 73.38 73 GLN A CA 1
ATOM 590 C C . GLN A 1 73 ? -8.334 18.490 -6.835 1.00 73.38 73 GLN A C 1
ATOM 592 O O . GLN A 1 73 ? -8.939 19.555 -6.975 1.00 73.38 73 GLN A O 1
ATOM 597 N N . SER A 1 74 ? -7.009 18.459 -6.670 1.00 73.88 74 SER A N 1
ATOM 598 C CA . SER A 1 74 ? -6.215 19.679 -6.609 1.00 73.88 74 SER A CA 1
ATOM 599 C C . SER A 1 74 ? -6.291 20.409 -7.944 1.00 73.88 74 SER A C 1
ATOM 601 O O . SER A 1 74 ? -6.082 19.817 -9.002 1.00 73.88 74 SER A O 1
ATOM 603 N N . ARG A 1 75 ? -6.603 21.706 -7.882 1.00 78.38 75 ARG A N 1
ATOM 604 C CA . ARG A 1 75 ? -6.586 22.620 -9.025 1.00 78.38 75 ARG A CA 1
ATOM 605 C C . ARG A 1 75 ? -5.350 23.509 -8.918 1.00 78.38 75 ARG A C 1
ATOM 607 O O . ARG A 1 75 ? -5.459 24.597 -8.358 1.00 78.38 75 ARG A O 1
ATOM 614 N N . PRO A 1 76 ? -4.180 23.054 -9.406 1.00 74.94 76 PRO A N 1
ATOM 615 C CA . PRO A 1 76 ? -2.956 23.851 -9.336 1.00 74.94 76 PRO A CA 1
ATOM 616 C C . PRO A 1 76 ? -3.125 25.206 -10.039 1.00 74.94 76 PRO A C 1
ATOM 618 O O . PRO A 1 76 ? -2.651 26.214 -9.532 1.00 74.94 76 PRO A O 1
ATOM 621 N N . ASN A 1 77 ? -3.896 25.242 -11.132 1.00 80.81 77 ASN A N 1
ATOM 622 C CA . ASN A 1 77 ? -4.331 26.471 -11.793 1.00 80.81 77 ASN A CA 1
ATOM 623 C C . ASN A 1 77 ? -5.838 26.660 -11.575 1.00 80.81 77 ASN A C 1
ATOM 625 O O . ASN A 1 77 ? -6.655 26.139 -12.333 1.00 80.81 77 ASN A O 1
ATOM 629 N N . ILE A 1 78 ? -6.219 27.374 -10.513 1.00 82.19 78 ILE A N 1
ATOM 630 C CA . ILE A 1 78 ? -7.621 27.471 -10.066 1.00 82.19 78 ILE A CA 1
ATOM 631 C C . ILE A 1 78 ? -8.567 28.117 -11.095 1.00 82.19 78 ILE A C 1
ATOM 633 O O . ILE A 1 78 ? -9.755 27.797 -11.110 1.00 82.19 78 ILE A O 1
ATOM 637 N N . PHE A 1 79 ? -8.037 28.971 -11.977 1.00 87.88 79 PHE A N 1
ATOM 638 C CA . PHE A 1 79 ? -8.800 29.695 -13.001 1.00 87.88 79 PHE A CA 1
ATOM 639 C C . PHE A 1 79 ? -8.879 28.980 -14.355 1.00 87.88 79 PHE A C 1
ATOM 641 O O . PHE A 1 79 ? -9.546 29.474 -15.261 1.00 87.88 79 PHE A O 1
ATOM 648 N N . ASP A 1 80 ? -8.208 27.838 -14.517 1.00 84.62 80 ASP A N 1
ATOM 649 C CA . ASP A 1 80 ? -8.240 27.110 -15.781 1.00 84.62 80 ASP A CA 1
ATOM 650 C C . ASP A 1 80 ? -9.614 26.445 -15.985 1.00 84.62 80 ASP A C 1
ATOM 652 O O . ASP A 1 80 ? -10.068 25.630 -15.172 1.00 84.62 80 ASP A O 1
ATOM 656 N N . LEU A 1 81 ? -10.296 26.819 -17.070 1.00 80.75 81 LEU A N 1
ATOM 657 C CA . LEU A 1 81 ? -11.610 26.284 -17.439 1.00 80.75 81 LEU A CA 1
ATOM 658 C C . LEU A 1 81 ? -11.489 24.888 -18.068 1.00 80.75 81 LEU A C 1
ATOM 660 O O . LEU A 1 81 ? -12.412 24.080 -17.955 1.00 80.75 81 LEU A O 1
ATOM 664 N N . ALA A 1 82 ? -10.349 24.584 -18.698 1.00 78.81 82 ALA A N 1
ATOM 665 C CA . ALA A 1 82 ? -10.096 23.326 -19.391 1.00 78.81 82 ALA A CA 1
ATOM 666 C C . ALA A 1 82 ? -9.216 22.398 -18.540 1.00 78.81 82 ALA A C 1
ATOM 668 O O . ALA A 1 82 ? -8.050 22.146 -18.839 1.00 78.81 82 ALA A O 1
ATOM 669 N N . ILE A 1 83 ? -9.796 21.855 -17.471 1.00 73.56 83 ILE A N 1
ATOM 670 C CA . ILE A 1 83 ? -9.080 20.996 -16.520 1.00 73.56 83 ILE A CA 1
ATOM 671 C C . ILE A 1 83 ? -8.641 19.699 -17.205 1.00 73.56 83 ILE A C 1
ATOM 673 O O . ILE A 1 83 ? -9.463 18.835 -17.521 1.00 73.56 83 ILE A O 1
ATOM 677 N N . ARG A 1 84 ? -7.330 19.520 -17.362 1.00 72.56 84 ARG A N 1
ATOM 678 C CA . ARG A 1 84 ? -6.737 18.259 -17.818 1.00 72.56 84 ARG A CA 1
ATOM 679 C C . ARG A 1 84 ? -6.358 17.409 -16.612 1.00 72.56 84 ARG A C 1
ATOM 681 O O . ARG A 1 84 ? -5.469 17.775 -15.847 1.00 72.56 84 ARG A O 1
ATOM 688 N N . LYS A 1 85 ? -7.040 16.277 -16.431 1.00 69.38 85 LYS A N 1
ATOM 689 C CA . LYS A 1 85 ? -6.654 15.278 -15.427 1.00 69.38 85 LYS A CA 1
ATOM 690 C C . LYS A 1 85 ? -5.517 14.411 -15.989 1.00 69.38 85 LYS A C 1
ATOM 692 O O . LYS A 1 85 ? -5.652 13.967 -17.127 1.00 69.38 85 LYS A O 1
ATOM 697 N N . PRO A 1 86 ? -4.434 14.167 -15.230 1.00 68.69 86 PRO A N 1
ATOM 698 C CA . PRO A 1 86 ? -3.418 13.191 -15.611 1.00 68.69 86 PRO A CA 1
ATOM 699 C C . PRO A 1 86 ? -4.015 11.786 -15.741 1.00 68.69 86 PRO A C 1
ATOM 701 O O . PRO A 1 86 ? -4.970 11.448 -15.035 1.00 68.69 86 PRO A O 1
ATOM 704 N N . ASP A 1 87 ? -3.428 10.970 -16.613 1.00 68.62 87 ASP A N 1
ATOM 705 C CA . ASP A 1 87 ? -3.772 9.553 -16.718 1.00 68.62 87 ASP A CA 1
ATOM 706 C C . ASP A 1 87 ? -3.343 8.773 -15.466 1.00 68.62 87 ASP A C 1
ATOM 708 O O . ASP A 1 87 ? -2.451 9.177 -14.716 1.00 68.62 87 ASP A O 1
ATOM 712 N N . VAL A 1 88 ? -3.999 7.634 -15.233 1.00 68.88 88 VAL A N 1
ATOM 713 C CA . VAL A 1 88 ? -3.724 6.752 -14.093 1.00 68.88 88 VAL A CA 1
ATOM 714 C C . VAL A 1 88 ? -2.724 5.657 -14.467 1.00 68.88 88 VAL A C 1
ATOM 716 O O . VAL A 1 88 ? -2.747 5.135 -15.579 1.00 68.88 88 VAL A O 1
ATOM 719 N N . LEU A 1 89 ? -1.878 5.260 -13.513 1.00 69.31 89 LEU A N 1
ATOM 720 C CA . LEU A 1 89 ? -0.878 4.196 -13.705 1.00 69.31 89 LEU A CA 1
ATOM 721 C C . LEU A 1 89 ? -1.472 2.778 -13.677 1.00 69.31 89 LEU A C 1
ATOM 723 O O . LEU A 1 89 ? -0.770 1.806 -13.946 1.00 69.31 89 LEU A O 1
ATOM 727 N N . TYR A 1 90 ? -2.764 2.650 -13.372 1.00 67.75 90 TYR A N 1
ATOM 728 C CA . TYR A 1 90 ? -3.421 1.371 -13.138 1.00 67.75 90 TYR A CA 1
ATOM 729 C C . TYR A 1 90 ? -4.539 1.069 -14.124 1.00 67.75 90 TYR A C 1
ATOM 731 O O . TYR A 1 90 ? -5.247 1.952 -14.601 1.00 67.75 90 TYR A O 1
ATOM 739 N N . LYS A 1 91 ? -4.736 -0.221 -14.395 1.00 64.94 91 LYS A N 1
ATOM 740 C CA . LYS A 1 91 ? -5.741 -0.730 -15.332 1.00 64.94 91 LYS A CA 1
ATOM 741 C C . LYS A 1 91 ? -7.035 -1.157 -14.649 1.00 64.94 91 LYS A C 1
ATOM 743 O O . LYS A 1 91 ? -8.113 -1.011 -15.218 1.00 64.94 91 LYS A O 1
ATOM 748 N N . THR A 1 92 ? -6.947 -1.741 -13.461 1.00 68.31 92 THR A N 1
ATOM 749 C CA . THR A 1 92 ? -8.107 -2.294 -12.752 1.00 68.31 92 THR A CA 1
ATOM 750 C C . THR A 1 92 ? -7.966 -2.021 -11.272 1.00 68.31 92 THR A C 1
ATOM 752 O O . THR A 1 92 ? -6.848 -2.045 -10.763 1.00 68.31 92 THR A O 1
ATOM 755 N N . VAL A 1 93 ? -9.106 -1.786 -10.626 1.00 69.81 93 VAL A N 1
ATOM 756 C CA . VAL A 1 93 ? -9.224 -1.727 -9.175 1.00 69.81 93 VAL A CA 1
ATOM 757 C C . VAL A 1 93 ? -10.162 -2.825 -8.722 1.00 69.81 93 VAL A C 1
ATOM 759 O O . VAL A 1 93 ? -11.236 -2.978 -9.298 1.00 69.81 93 VAL A O 1
ATOM 762 N N . VAL A 1 94 ? -9.727 -3.607 -7.739 1.00 71.06 94 VAL A N 1
ATOM 763 C CA . VAL A 1 94 ? -10.575 -4.570 -7.020 1.00 71.06 94 VAL A CA 1
ATOM 764 C C . VAL A 1 94 ? -10.709 -4.099 -5.581 1.00 71.06 94 VAL A C 1
ATOM 766 O O . VAL A 1 94 ? -9.790 -3.533 -4.983 1.00 71.06 94 VAL A O 1
ATOM 769 N N . GLU A 1 95 ? -11.900 -4.289 -5.049 1.00 70.56 95 GLU A N 1
ATOM 770 C CA . GLU A 1 95 ? -12.252 -3.889 -3.702 1.00 70.56 95 GLU A CA 1
ATOM 771 C C . GLU A 1 95 ? -12.195 -5.132 -2.808 1.00 70.56 95 GLU A C 1
ATOM 773 O O . GLU A 1 95 ? -12.726 -6.182 -3.165 1.00 70.56 95 GLU A O 1
ATOM 778 N N . VAL A 1 96 ? -11.500 -5.028 -1.674 1.00 74.62 96 VAL A N 1
ATOM 779 C CA . VAL A 1 96 ? -11.437 -6.091 -0.662 1.00 74.62 96 VAL A CA 1
ATOM 780 C C . VAL A 1 96 ? -12.401 -5.720 0.451 1.00 74.62 96 VAL A C 1
ATOM 782 O O . VAL A 1 96 ? -12.337 -4.601 0.960 1.00 74.62 96 VAL A O 1
ATOM 785 N N . ASP A 1 97 ? -13.274 -6.653 0.830 1.00 75.81 97 ASP A N 1
ATOM 786 C CA . ASP A 1 97 ? -14.220 -6.460 1.926 1.00 75.81 97 ASP A CA 1
ATOM 787 C C . ASP A 1 97 ? -13.485 -6.507 3.275 1.00 75.81 97 ASP A C 1
ATOM 789 O O . ASP A 1 97 ? -13.350 -7.544 3.921 1.00 75.81 97 ASP A O 1
ATOM 793 N N . GLU A 1 98 ? -12.924 -5.364 3.652 1.00 85.06 98 GLU A N 1
ATOM 794 C CA . GLU A 1 98 ? -12.151 -5.138 4.866 1.00 85.06 98 GLU A CA 1
ATOM 795 C C . GLU A 1 98 ? -12.496 -3.760 5.424 1.00 85.06 98 GLU A C 1
ATOM 797 O O . GLU A 1 98 ? -12.689 -2.792 4.683 1.00 85.06 98 GLU A O 1
ATOM 802 N N . ARG A 1 99 ? -12.610 -3.657 6.747 1.00 85.62 99 ARG A N 1
ATOM 803 C CA . ARG A 1 99 ? -12.869 -2.381 7.392 1.00 85.62 99 ARG A CA 1
ATOM 804 C C . ARG A 1 99 ? -12.347 -2.357 8.813 1.00 85.62 99 ARG A C 1
ATOM 806 O O . ARG A 1 99 ? -12.819 -3.097 9.676 1.00 85.62 99 ARG A O 1
ATOM 813 N N . VAL A 1 100 ? -11.521 -1.358 9.075 1.00 88.50 100 VAL A N 1
ATOM 814 C CA . VAL A 1 100 ? -11.224 -0.878 10.420 1.00 88.50 100 VAL A CA 1
ATOM 815 C C . VAL A 1 100 ? -11.583 0.602 10.566 1.00 88.50 100 VAL A C 1
ATOM 817 O O . VAL A 1 100 ? -11.752 1.315 9.574 1.00 88.50 100 VAL A O 1
ATOM 820 N N . THR A 1 101 ? -11.735 1.064 11.801 1.00 89.81 101 THR A N 1
ATOM 821 C CA . THR A 1 101 ? -11.930 2.475 12.154 1.00 89.81 101 THR A CA 1
ATOM 822 C C . THR A 1 101 ? -11.113 2.801 13.392 1.00 89.81 101 THR A C 1
ATOM 824 O O . THR A 1 101 ? -10.801 1.911 14.179 1.00 89.81 101 THR A O 1
ATOM 827 N N . LEU A 1 102 ? -10.783 4.074 13.578 1.00 89.88 102 LEU A N 1
ATOM 828 C CA . LEU A 1 102 ? -10.304 4.550 14.871 1.00 89.88 102 LEU A CA 1
ATOM 829 C C . LEU A 1 102 ? -11.495 4.577 15.832 1.00 89.88 102 LEU A C 1
ATOM 831 O O . LEU A 1 102 ? -12.573 5.037 15.447 1.00 89.88 102 LEU A O 1
ATOM 835 N N . GLU A 1 103 ? -11.308 4.007 17.018 1.00 90.00 103 GLU A N 1
ATOM 836 C CA . GLU A 1 103 ? -12.328 3.950 18.068 1.00 90.00 103 GLU A CA 1
ATOM 837 C C . GLU A 1 103 ? -12.402 5.270 18.828 1.00 90.00 103 GLU A C 1
ATOM 839 O O . GLU A 1 103 ? -13.479 5.824 19.042 1.00 90.00 103 GLU A O 1
ATOM 844 N N . ASP A 1 104 ? -11.231 5.781 19.197 1.00 86.31 104 ASP A N 1
ATOM 845 C CA . ASP A 1 104 ? -11.110 6.986 19.996 1.00 86.31 104 ASP A CA 1
ATOM 846 C C . ASP A 1 104 ? -11.155 8.236 19.107 1.00 86.31 104 ASP A C 1
ATOM 848 O O . ASP A 1 104 ? -10.702 8.250 17.956 1.00 86.31 104 ASP A O 1
ATOM 852 N N . TYR A 1 105 ? -11.697 9.315 19.662 1.00 82.56 105 TYR A N 1
ATOM 853 C CA . TYR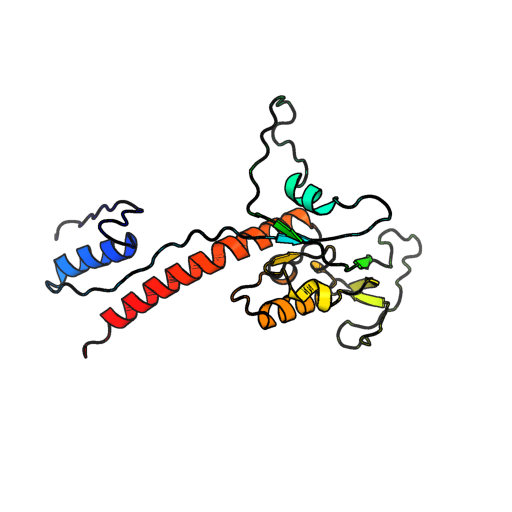 A 1 105 ? -11.793 10.604 18.993 1.00 82.56 105 TYR A CA 1
ATOM 854 C C . TYR A 1 105 ? -10.691 11.541 19.493 1.00 82.56 105 TYR A C 1
ATOM 856 O O . TYR A 1 105 ? -10.590 11.806 20.686 1.00 82.56 105 TYR A O 1
ATOM 864 N N . ALA A 1 106 ? -9.876 12.066 18.573 1.00 78.12 106 ALA A N 1
ATOM 865 C CA . ALA A 1 106 ? -8.710 12.883 18.921 1.00 78.12 106 ALA A CA 1
ATOM 866 C C . ALA A 1 106 ? -9.057 14.170 19.697 1.00 78.12 106 ALA A C 1
ATOM 868 O O . ALA A 1 106 ? -8.257 14.618 20.512 1.00 78.12 106 ALA A O 1
ATOM 869 N N . GLU A 1 107 ? -10.244 14.739 19.468 1.00 83.62 107 GLU A N 1
ATOM 870 C CA . GLU A 1 107 ? -10.707 15.977 20.114 1.00 83.62 107 GLU A CA 1
ATOM 871 C C . GLU A 1 107 ? -11.719 15.699 21.240 1.00 83.62 107 GLU A C 1
ATOM 873 O O . GLU A 1 107 ? -12.576 16.533 21.530 1.00 83.62 107 GLU A O 1
ATOM 878 N N . ASP A 1 108 ? -11.675 14.512 21.856 1.00 84.69 108 ASP A N 1
ATOM 879 C CA . ASP A 1 108 ? -12.502 14.218 23.028 1.00 84.69 108 ASP A CA 1
ATOM 880 C C . ASP A 1 108 ? -12.122 15.154 24.199 1.00 84.69 108 ASP A C 1
ATOM 882 O O . ASP A 1 108 ? -10.983 15.090 24.682 1.00 84.69 108 ASP A O 1
ATOM 886 N N . PRO A 1 109 ? -13.051 15.997 24.700 1.00 84.88 109 PRO A N 1
ATOM 887 C CA . PRO A 1 109 ? -12.793 16.883 25.835 1.00 84.88 109 PRO A CA 1
ATOM 888 C C . PRO A 1 109 ? -12.347 16.138 27.099 1.00 84.88 109 PRO A C 1
ATOM 890 O O . PRO A 1 109 ? -11.597 16.688 27.904 1.00 84.88 109 PRO A O 1
ATOM 893 N N . GLU A 1 110 ? -12.792 14.891 27.267 1.00 88.50 110 GLU A N 1
ATOM 894 C CA . GLU A 1 110 ? -12.473 14.048 28.423 1.00 88.50 110 GLU A CA 1
ATOM 895 C C . GLU A 1 110 ? -11.190 13.228 28.218 1.00 88.50 110 GLU A C 1
ATOM 897 O O . GLU A 1 110 ? -10.721 12.582 29.155 1.00 88.50 110 GLU A O 1
ATOM 902 N N . ARG A 1 111 ? -10.602 13.273 27.010 1.00 82.12 111 ARG A N 1
ATOM 903 C CA . ARG A 1 111 ? -9.422 12.494 26.599 1.00 82.12 111 ARG A CA 1
ATOM 904 C C . ARG A 1 111 ? -9.546 11.008 26.940 1.00 82.12 111 ARG A C 1
ATOM 906 O O . ARG A 1 111 ? -8.560 10.390 27.359 1.00 82.12 111 ARG A O 1
ATOM 913 N N . ARG A 1 112 ? -10.739 10.425 26.784 1.00 84.88 112 ARG A N 1
ATOM 9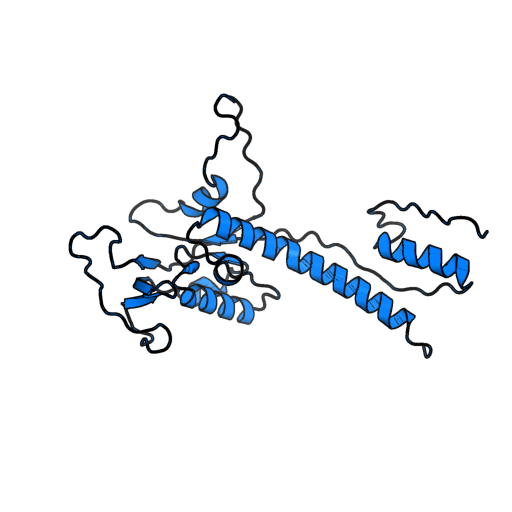14 C CA . ARG A 1 112 ? -10.912 8.991 27.007 1.00 84.88 112 ARG A CA 1
ATOM 915 C C . ARG A 1 112 ? -10.085 8.227 25.981 1.00 84.88 112 ARG A C 1
ATOM 917 O O . ARG A 1 112 ? -10.092 8.538 24.794 1.00 84.88 112 ARG A O 1
ATOM 924 N N . GLN A 1 113 ? -9.355 7.232 26.469 1.00 84.19 113 GLN A N 1
ATOM 925 C CA . GLN A 1 113 ? -8.642 6.270 25.639 1.00 84.19 113 GLN A CA 1
ATOM 926 C C . GLN A 1 113 ? -9.197 4.894 25.950 1.00 84.19 113 GLN A C 1
ATOM 928 O O . GLN A 1 113 ? -9.180 4.456 27.103 1.00 84.19 113 GLN A O 1
ATOM 933 N N . THR A 1 114 ? -9.708 4.229 24.926 1.00 87.94 114 THR A N 1
ATOM 934 C CA . THR A 1 114 ? -10.186 2.859 25.055 1.00 87.94 114 THR A CA 1
ATOM 935 C C . THR A 1 114 ? -8.981 1.937 25.222 1.00 87.94 114 THR A C 1
ATOM 937 O O . THR A 1 114 ? -8.034 1.993 24.441 1.00 87.94 114 THR A O 1
ATOM 940 N N . GLU A 1 115 ? -8.979 1.081 26.243 1.00 85.75 115 GLU A N 1
ATOM 941 C CA . GLU A 1 115 ? -7.912 0.090 26.386 1.00 85.75 115 GLU A CA 1
ATOM 942 C C . GLU A 1 115 ? -8.080 -1.029 25.352 1.00 85.75 115 GLU A C 1
ATOM 944 O O . GLU A 1 115 ? -9.150 -1.622 25.210 1.00 85.75 115 GLU A O 1
ATOM 949 N N . ALA A 1 116 ? -6.999 -1.337 24.635 1.00 88.69 116 ALA A N 1
ATOM 950 C CA . ALA A 1 116 ? -6.962 -2.402 23.645 1.00 88.69 116 ALA A CA 1
ATOM 951 C C . ALA A 1 116 ? -5.646 -3.179 23.711 1.00 88.69 116 ALA A C 1
ATOM 953 O O . ALA A 1 116 ? -4.597 -2.656 24.099 1.00 88.69 116 ALA A O 1
ATOM 954 N N . GLN A 1 117 ? -5.707 -4.446 23.306 1.00 87.12 117 GLN A N 1
ATOM 955 C CA . GLN A 1 117 ? -4.546 -5.332 23.273 1.00 87.12 117 GLN A CA 1
ATOM 956 C C . GLN A 1 117 ? -3.564 -4.896 22.182 1.00 87.12 117 GLN A C 1
ATOM 958 O O . GLN A 1 117 ? -3.965 -4.390 21.131 1.00 87.12 117 GLN A O 1
ATOM 963 N N . ALA A 1 118 ? -2.269 -5.110 22.417 1.00 84.00 118 ALA A N 1
ATOM 964 C CA . ALA A 1 118 ? -1.256 -4.890 21.392 1.00 84.00 118 ALA A CA 1
ATOM 965 C C . ALA A 1 118 ? -1.480 -5.849 20.204 1.00 84.00 118 ALA A C 1
ATOM 967 O O . ALA A 1 118 ? -1.982 -6.955 20.408 1.00 84.00 118 ALA A O 1
ATOM 968 N N . PRO A 1 119 ? -1.078 -5.487 18.972 1.00 79.19 119 PRO A N 1
ATOM 969 C CA . PRO A 1 119 ? -1.325 -6.308 17.783 1.00 79.19 119 PRO A CA 1
ATOM 970 C C . PRO A 1 119 ? -0.831 -7.751 17.887 1.00 79.19 119 PRO A C 1
ATOM 972 O O . PRO A 1 119 ? -1.451 -8.646 17.314 1.00 79.19 119 PRO A O 1
ATOM 975 N N . GLU A 1 120 ? 0.278 -7.955 18.599 1.00 80.69 120 GLU A N 1
ATOM 976 C CA . GLU A 1 120 ? 0.952 -9.246 18.768 1.00 80.69 120 GLU A CA 1
ATOM 977 C C . GLU A 1 120 ? 0.287 -10.133 19.825 1.00 80.69 120 GLU A C 1
ATOM 979 O O . GLU A 1 120 ? 0.290 -11.354 19.692 1.00 80.69 120 GLU A O 1
ATOM 984 N N . SER A 1 121 ? -0.304 -9.529 20.859 1.00 82.56 121 SER A N 1
ATOM 985 C CA . SER A 1 121 ? -1.011 -10.241 21.929 1.00 82.56 121 SER A CA 1
ATOM 986 C C . SER A 1 121 ? -2.519 -10.338 21.693 1.00 82.56 121 SER A C 1
ATOM 988 O O . SER A 1 121 ? -3.205 -11.068 22.407 1.00 82.56 121 SER A O 1
ATOM 990 N N . ALA A 1 122 ? -3.036 -9.623 20.691 1.00 83.88 122 ALA A N 1
ATOM 991 C CA . ALA A 1 122 ? -4.439 -9.639 20.328 1.00 83.88 122 ALA A CA 1
ATOM 992 C C . ALA A 1 122 ? -4.862 -10.999 19.758 1.00 83.88 122 ALA A C 1
ATOM 994 O O . ALA A 1 122 ? -4.288 -11.489 18.775 1.00 83.88 122 ALA A O 1
ATOM 995 N N . SER A 1 123 ? -5.926 -11.562 20.341 1.00 82.81 123 SER A N 1
ATOM 996 C CA . SER A 1 123 ? -6.609 -12.748 19.815 1.00 82.81 123 SER A CA 1
ATOM 997 C C . SER A 1 123 ? -6.932 -12.575 18.320 1.00 82.81 123 SER A C 1
ATOM 999 O O . SER A 1 123 ? -7.247 -11.459 17.895 1.00 82.81 123 SER A O 1
ATOM 1001 N N . PRO A 1 124 ? -6.918 -13.650 17.506 1.00 78.50 124 PRO A N 1
ATOM 1002 C CA . PRO A 1 124 ? -7.415 -13.601 16.129 1.00 78.50 124 PRO A CA 1
ATOM 1003 C C . PRO A 1 124 ? -8.827 -13.016 16.031 1.00 78.50 124 PRO A C 1
ATOM 1005 O O . PRO A 1 124 ? -9.145 -12.375 15.032 1.00 78.50 124 PRO A O 1
ATOM 1008 N N . ASP A 1 125 ? -9.626 -13.196 17.089 1.00 83.31 125 ASP A N 1
ATOM 1009 C CA . ASP A 1 125 ? -11.003 -12.726 17.181 1.00 83.31 125 ASP A CA 1
ATOM 1010 C C . ASP A 1 125 ? -11.188 -11.374 17.871 1.00 83.31 125 ASP A C 1
ATOM 1012 O O . ASP A 1 125 ? -12.321 -10.927 18.025 1.00 83.31 125 ASP A O 1
ATOM 1016 N N . ALA A 1 126 ? -10.104 -10.671 18.201 1.00 86.56 126 ALA A N 1
ATOM 1017 C CA . ALA A 1 126 ? -10.194 -9.339 18.781 1.00 86.56 126 ALA A CA 1
ATOM 1018 C C . ALA A 1 126 ? -10.956 -8.365 17.862 1.00 86.56 126 ALA A C 1
ATOM 1020 O O . ALA A 1 126 ? -10.726 -8.301 16.649 1.00 86.56 126 ALA A O 1
ATOM 1021 N N . GLU A 1 127 ? -11.861 -7.592 18.460 1.00 89.88 127 GLU A N 1
ATOM 1022 C CA . GLU A 1 127 ? -12.566 -6.487 17.799 1.00 89.88 127 GLU A CA 1
ATOM 1023 C C . GLU A 1 127 ? -11.839 -5.153 17.975 1.00 89.88 127 GLU A C 1
ATOM 1025 O O . GLU A 1 127 ? -12.024 -4.245 17.171 1.00 89.88 127 GLU A O 1
ATOM 1030 N N . LEU A 1 128 ? -11.012 -5.031 19.016 1.00 91.44 1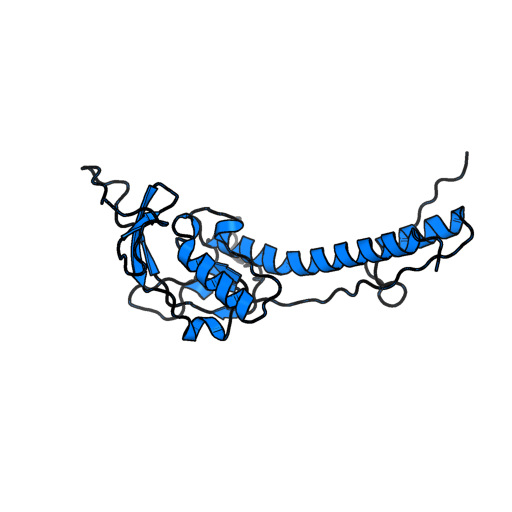28 LEU A N 1
ATOM 1031 C CA . LEU A 1 128 ? -10.242 -3.835 19.342 1.00 91.44 128 LEU A CA 1
ATOM 1032 C C . LEU A 1 128 ? -8.767 -4.199 19.460 1.00 91.44 128 LEU A C 1
ATOM 1034 O O . LEU A 1 128 ? -8.396 -5.114 20.198 1.00 91.44 128 LEU A O 1
ATOM 1038 N N . VAL A 1 129 ? -7.928 -3.466 18.738 1.00 91.75 129 VAL A N 1
ATOM 1039 C CA . VAL A 1 129 ? -6.478 -3.651 18.732 1.00 91.75 129 VAL A CA 1
ATOM 1040 C C . VAL A 1 129 ? -5.810 -2.288 18.792 1.00 91.75 129 VAL A C 1
ATOM 1042 O O . VAL A 1 129 ? -6.258 -1.335 18.160 1.00 91.75 129 VAL A O 1
ATOM 1045 N N . LYS A 1 130 ? -4.712 -2.184 19.533 1.00 91.81 130 LYS A N 1
ATOM 1046 C CA . LYS A 1 130 ? -3.901 -0.972 19.567 1.00 91.81 130 LYS A CA 1
ATOM 1047 C C . LYS A 1 130 ? -3.103 -0.845 18.269 1.00 91.81 130 LYS A C 1
ATOM 1049 O O . LYS A 1 130 ? -2.319 -1.728 17.940 1.00 91.81 130 LYS A O 1
ATOM 1054 N N . GLY A 1 131 ? -3.308 0.228 17.518 1.00 88.38 131 GLY A N 1
ATOM 1055 C CA . GLY A 1 131 ? -2.553 0.541 16.309 1.00 88.38 131 GLY A CA 1
ATOM 1056 C C . GLY A 1 131 ? -1.098 0.900 16.613 1.00 88.38 131 GLY A C 1
ATOM 1057 O O . GLY A 1 131 ? -0.745 1.267 17.736 1.00 88.38 131 GLY A O 1
ATOM 1058 N N . LEU A 1 132 ? -0.242 0.837 15.592 1.00 87.81 132 LEU A N 1
ATOM 1059 C CA . LEU A 1 132 ? 1.181 1.181 15.705 1.00 87.81 132 LEU A CA 1
ATOM 1060 C C . LEU A 1 132 ? 1.405 2.636 16.132 1.00 87.81 132 LEU A C 1
ATOM 1062 O O . LEU A 1 132 ? 2.392 2.946 16.791 1.00 87.81 132 LEU A O 1
ATOM 1066 N N . SER A 1 133 ? 0.474 3.524 15.784 1.00 84.81 133 SER A N 1
ATOM 1067 C CA . SER A 1 133 ? 0.501 4.935 16.178 1.00 84.81 133 SER A CA 1
ATOM 1068 C C . SER A 1 133 ? -0.033 5.182 17.598 1.00 84.81 133 SER A C 1
ATOM 1070 O O . SER A 1 133 ? -0.115 6.329 18.024 1.00 84.81 133 SER A O 1
ATOM 1072 N N . GLY A 1 134 ? -0.400 4.128 18.336 1.00 85.75 134 GLY A N 1
ATOM 1073 C CA . GLY A 1 134 ? -0.915 4.195 19.707 1.00 85.75 134 GLY A CA 1
ATOM 1074 C C . GLY A 1 134 ? -2.434 4.356 19.820 1.00 85.75 134 GLY A C 1
ATOM 1075 O O . GLY A 1 134 ? -2.970 4.154 20.905 1.00 85.75 134 GLY A O 1
ATOM 1076 N N . GLU A 1 135 ? -3.110 4.667 18.714 1.00 88.44 135 GLU A N 1
ATOM 1077 C CA . GLU A 1 135 ? -4.567 4.795 18.606 1.00 88.44 135 GLU A CA 1
ATOM 1078 C C . GLU A 1 135 ? -5.263 3.439 18.766 1.00 88.44 135 GLU A C 1
ATOM 1080 O O . GLU A 1 135 ? -4.750 2.416 18.310 1.00 88.44 135 GLU A O 1
ATOM 1085 N N . THR A 1 136 ? -6.466 3.418 19.333 1.00 91.19 136 THR A N 1
ATOM 1086 C CA . THR A 1 136 ? -7.285 2.203 19.350 1.00 91.19 136 THR A CA 1
ATOM 1087 C C . THR A 1 136 ? -8.003 2.026 18.020 1.00 91.19 136 THR A C 1
ATOM 1089 O O . THR A 1 136 ? -8.717 2.914 17.552 1.00 91.19 136 THR A O 1
ATOM 1092 N N . VAL A 1 137 ? -7.824 0.858 17.410 1.00 91.00 137 VAL A N 1
ATOM 1093 C CA . VAL A 1 137 ? -8.410 0.487 16.125 1.00 91.00 137 VAL A CA 1
ATOM 1094 C C . VAL A 1 137 ? -9.493 -0.559 16.356 1.00 91.00 137 VAL A C 1
ATOM 1096 O O . VAL A 1 137 ? -9.221 -1.648 16.864 1.00 91.00 137 VAL A O 1
ATOM 1099 N N . ARG A 1 138 ? -10.720 -0.250 15.935 1.00 91.19 138 ARG A N 1
ATOM 1100 C CA . ARG A 1 138 ? -11.829 -1.202 15.884 1.00 91.19 138 ARG A CA 1
ATOM 1101 C C . ARG A 1 138 ? -11.873 -1.903 14.537 1.00 91.19 138 ARG A C 1
ATOM 1103 O O . ARG A 1 138 ? -11.942 -1.258 13.489 1.00 91.19 138 ARG A O 1
ATOM 1110 N N . ILE A 1 139 ? -11.903 -3.227 14.572 1.00 90.38 139 ILE A N 1
ATOM 1111 C CA . ILE A 1 139 ? -12.069 -4.091 13.410 1.00 90.38 139 ILE A CA 1
ATOM 1112 C C . ILE A 1 139 ? -13.564 -4.321 13.197 1.00 90.38 139 ILE A C 1
ATOM 1114 O O . ILE A 1 139 ? -14.231 -4.931 14.026 1.00 90.38 139 ILE A O 1
ATOM 1118 N N . LEU A 1 140 ? -14.094 -3.810 12.087 1.00 86.50 140 LEU A N 1
ATOM 1119 C CA . LEU A 1 140 ? -15.508 -3.931 11.719 1.00 86.50 140 LEU A CA 1
ATOM 1120 C C . LEU A 1 140 ? -15.746 -5.057 10.712 1.00 86.50 140 LEU A C 1
ATOM 1122 O O . LEU A 1 140 ? -16.788 -5.699 10.752 1.00 86.50 140 LEU A O 1
ATOM 1126 N N . GLN A 1 141 ? -14.802 -5.269 9.795 1.00 85.50 141 GLN A N 1
ATOM 1127 C CA . GLN A 1 141 ? -14.878 -6.299 8.765 1.00 85.50 141 GLN A CA 1
ATOM 1128 C C . GLN A 1 141 ? -13.475 -6.835 8.485 1.00 85.50 141 GLN A C 1
ATOM 1130 O O . GLN A 1 141 ? -12.545 -6.061 8.251 1.00 85.50 141 GLN A O 1
ATOM 1135 N N . ARG A 1 142 ? -13.319 -8.159 8.502 1.00 86.88 142 ARG A N 1
ATOM 1136 C CA . ARG A 1 142 ? -12.048 -8.825 8.195 1.00 86.88 142 ARG A CA 1
ATOM 1137 C C . ARG A 1 142 ? -12.009 -9.275 6.735 1.00 86.88 142 ARG A C 1
ATOM 1139 O O . ARG A 1 142 ? -13.034 -9.728 6.226 1.00 86.88 142 ARG A O 1
ATOM 1146 N N . PRO A 1 143 ? -10.833 -9.224 6.091 1.00 83.81 143 PRO A N 1
ATOM 1147 C CA . PRO A 1 143 ? -10.689 -9.658 4.711 1.00 83.81 143 PRO A CA 1
ATOM 1148 C C . PRO A 1 143 ? -10.908 -11.176 4.596 1.00 83.81 143 PRO A C 1
ATOM 1150 O O . PRO A 1 143 ? -10.298 -11.959 5.324 1.00 83.81 143 PRO A O 1
ATOM 1153 N N . GLN A 1 144 ? -11.769 -11.603 3.669 1.00 80.62 144 GLN A N 1
ATOM 1154 C CA . GLN A 1 144 ? -12.056 -13.022 3.428 1.00 80.62 144 GLN A CA 1
ATOM 1155 C C . GLN A 1 144 ? -11.134 -13.611 2.353 1.00 80.62 144 GLN A C 1
ATOM 1157 O O . GLN A 1 144 ? -11.140 -13.158 1.207 1.00 80.62 144 GLN A O 1
ATOM 1162 N N . GLU A 1 145 ? -10.400 -14.680 2.682 1.00 75.69 145 GLU A N 1
ATOM 1163 C CA . GLU A 1 145 ? -9.432 -15.300 1.759 1.00 75.69 145 GLU A CA 1
ATOM 1164 C C . GLU A 1 145 ? -10.040 -15.718 0.413 1.00 75.69 145 GLU A C 1
ATOM 1166 O O . GLU A 1 145 ? -9.404 -15.566 -0.630 1.00 75.69 145 GLU A O 1
ATOM 1171 N N . GLY A 1 146 ? -11.278 -16.223 0.421 1.00 70.75 146 GLY A N 1
ATOM 1172 C CA . GLY A 1 146 ? -11.953 -16.692 -0.791 1.00 70.75 146 GLY A CA 1
ATOM 1173 C C . GLY A 1 146 ? -12.122 -15.601 -1.853 1.00 70.75 146 GLY A C 1
ATOM 1174 O O . GLY A 1 146 ? -12.021 -15.890 -3.040 1.00 70.75 146 GLY A O 1
ATOM 1175 N N . GLN A 1 147 ? -12.311 -14.344 -1.438 1.00 67.44 147 GLN A N 1
ATOM 1176 C CA . GLN A 1 147 ? -12.428 -13.202 -2.353 1.00 67.44 147 GLN A CA 1
ATOM 1177 C C . GLN A 1 147 ? -11.052 -12.705 -2.828 1.00 67.44 147 GLN A C 1
ATOM 1179 O O . GLN A 1 147 ? -10.884 -12.293 -3.976 1.00 67.44 147 GLN A O 1
ATOM 1184 N N . ILE A 1 148 ? -10.052 -12.794 -1.949 1.00 68.81 148 ILE A N 1
ATOM 1185 C CA . ILE A 1 148 ? -8.671 -12.332 -2.151 1.00 68.81 148 ILE A CA 1
ATOM 1186 C C . ILE A 1 148 ? -7.948 -13.173 -3.216 1.00 68.81 148 ILE A C 1
ATOM 1188 O O . ILE A 1 148 ? -7.199 -12.634 -4.033 1.00 68.81 148 ILE A O 1
ATOM 1192 N N . ARG A 1 149 ? -8.183 -14.494 -3.251 1.00 68.06 149 ARG A N 1
ATOM 1193 C CA . ARG A 1 149 ? -7.368 -15.436 -4.043 1.00 68.06 149 ARG A CA 1
ATOM 1194 C C . ARG A 1 149 ? -7.403 -15.261 -5.558 1.00 68.06 149 ARG A C 1
ATOM 1196 O O . ARG A 1 149 ? -6.521 -15.759 -6.249 1.00 68.06 149 ARG A O 1
ATOM 1203 N N . THR A 1 150 ? -8.387 -14.557 -6.093 1.00 58.91 150 THR A N 1
ATOM 1204 C CA . THR A 1 150 ? -8.591 -14.507 -7.543 1.00 58.91 150 THR A CA 1
ATOM 1205 C C . THR A 1 150 ? -7.922 -13.314 -8.237 1.00 58.91 150 THR A C 1
ATOM 1207 O O . THR A 1 150 ? -7.859 -13.333 -9.466 1.00 58.91 150 THR A O 1
ATOM 1210 N N . GLN A 1 151 ? -7.473 -12.255 -7.533 1.00 58.75 151 GLN A N 1
ATOM 1211 C CA . GLN A 1 151 ? -7.290 -10.947 -8.205 1.00 58.75 151 GLN A CA 1
ATOM 1212 C C . GLN A 1 151 ? -6.265 -9.939 -7.607 1.00 58.75 151 GLN A C 1
ATOM 1214 O O . GLN A 1 151 ? -6.589 -8.760 -7.622 1.00 58.75 151 GLN A O 1
ATOM 1219 N N . LEU A 1 152 ? -5.062 -10.281 -7.102 1.00 63.22 152 LEU A N 1
ATOM 1220 C CA . LEU A 1 152 ? -4.254 -9.298 -6.320 1.00 63.22 152 LEU A CA 1
ATOM 1221 C C . LEU A 1 152 ? -2.783 -9.081 -6.719 1.00 63.22 152 LEU A C 1
ATOM 1223 O O . LEU A 1 152 ? -2.059 -10.015 -6.972 1.00 63.22 152 LEU A O 1
ATOM 1227 N N . GLN A 1 153 ? -2.310 -7.832 -6.695 1.00 58.84 153 GLN A N 1
ATOM 1228 C CA . GLN A 1 153 ? -0.925 -7.409 -7.000 1.00 58.84 153 GLN A CA 1
ATOM 1229 C C . GLN A 1 153 ? -0.443 -6.253 -6.095 1.00 58.84 153 GLN A C 1
ATOM 1231 O O . GLN A 1 153 ? 0.694 -6.293 -5.641 1.00 58.84 153 GLN A O 1
ATOM 1236 N N . GLU A 1 154 ? -1.283 -5.255 -5.774 1.00 65.12 154 GLU A N 1
ATOM 1237 C CA . GLU A 1 154 ? -0.869 -4.043 -5.032 1.00 65.12 154 GLU A CA 1
ATOM 1238 C C . GLU A 1 154 ? -1.882 -3.582 -3.979 1.00 65.12 154 GLU A C 1
ATOM 1240 O O . GLU A 1 154 ? -3.006 -3.209 -4.310 1.00 65.12 154 GLU A O 1
ATOM 1245 N N . ILE A 1 155 ? -1.510 -3.545 -2.705 1.00 76.94 155 ILE A N 1
ATOM 1246 C CA . ILE A 1 155 ? -2.506 -3.495 -1.629 1.00 76.94 155 ILE A CA 1
ATOM 1247 C C . ILE A 1 155 ? -2.410 -2.176 -0.870 1.00 76.94 155 ILE A C 1
ATOM 1249 O O . ILE A 1 155 ? -1.376 -1.884 -0.274 1.00 76.94 155 ILE A O 1
ATOM 1253 N N . CYS A 1 156 ? -3.506 -1.410 -0.852 1.00 78.88 156 CYS A N 1
ATOM 1254 C CA . CYS A 1 156 ? -3.640 -0.193 -0.057 1.00 78.88 156 CYS A CA 1
ATOM 1255 C C . CYS A 1 156 ? -4.991 -0.154 0.679 1.00 78.88 156 CYS A C 1
ATOM 1257 O O . CYS A 1 156 ? -6.032 0.138 0.097 1.00 78.88 156 CYS A O 1
ATOM 1259 N N . LEU A 1 157 ? -4.985 -0.423 1.981 1.00 85.12 157 LEU A N 1
ATOM 1260 C CA . LEU A 1 157 ? -6.149 -0.351 2.866 1.00 85.12 157 LEU A CA 1
ATOM 1261 C C . LEU A 1 157 ? -6.152 0.981 3.619 1.00 85.12 157 LEU A C 1
ATOM 1263 O O . LEU A 1 157 ? -5.094 1.519 3.942 1.00 85.12 157 LEU A O 1
ATOM 1267 N N . MET A 1 158 ? -7.331 1.540 3.918 1.00 85.06 158 MET A N 1
ATOM 1268 C CA . MET A 1 158 ? -7.476 2.909 4.452 1.00 85.06 158 MET A CA 1
ATOM 1269 C C . MET A 1 158 ? -6.583 3.226 5.653 1.00 85.06 158 MET A C 1
ATOM 1271 O O . MET A 1 158 ? -5.886 4.244 5.651 1.00 85.06 158 MET A O 1
ATOM 1275 N N . HIS A 1 159 ? -6.579 2.343 6.645 1.00 87.12 159 HIS A N 1
ATOM 1276 C CA . HIS A 1 159 ? -5.830 2.512 7.886 1.00 87.12 159 HIS A CA 1
ATOM 1277 C C . HIS A 1 159 ? -4.571 1.637 7.938 1.00 87.12 159 HIS A C 1
ATOM 1279 O O . HIS A 1 159 ? -4.033 1.418 9.019 1.00 87.12 159 HIS A O 1
ATOM 1285 N N . GLY A 1 160 ? -4.055 1.182 6.787 1.00 82.81 160 GLY A N 1
ATOM 1286 C CA . GLY A 1 160 ? -2.843 0.355 6.723 1.00 82.81 160 GLY A CA 1
ATOM 1287 C C . GLY A 1 160 ? -1.626 0.979 7.423 1.00 82.81 160 GLY A C 1
ATOM 1288 O O . GLY A 1 160 ? -0.804 0.256 7.970 1.00 82.81 160 GLY A O 1
ATOM 1289 N N . TYR A 1 161 ? -1.554 2.315 7.500 1.00 87.50 161 TYR A N 1
ATOM 1290 C CA . TYR A 1 161 ? -0.485 3.042 8.201 1.00 87.50 161 TYR A CA 1
ATOM 1291 C C . TYR A 1 161 ? -0.432 2.776 9.719 1.00 87.50 161 TYR A C 1
ATOM 1293 O O . TYR A 1 161 ? 0.648 2.812 10.297 1.00 87.50 161 TYR A O 1
ATOM 1301 N N . THR A 1 162 ? -1.580 2.534 10.363 1.00 89.25 162 THR A N 1
ATOM 1302 C CA . THR A 1 162 ? -1.684 2.289 11.817 1.00 89.25 162 THR A CA 1
ATOM 1303 C C . THR A 1 162 ? -2.003 0.825 12.117 1.00 89.25 162 THR A C 1
ATOM 1305 O O . THR A 1 162 ? -1.557 0.280 13.125 1.00 89.25 162 THR A O 1
ATOM 1308 N N . PHE A 1 163 ? -2.707 0.147 11.208 1.00 90.19 163 PHE A N 1
ATOM 1309 C CA . PHE A 1 163 ? -3.082 -1.256 11.323 1.00 90.19 163 PHE A CA 1
ATOM 1310 C C . PHE A 1 163 ? -2.638 -2.056 10.082 1.00 90.19 163 PHE A C 1
ATOM 1312 O O . PHE A 1 163 ? -3.446 -2.357 9.200 1.00 90.19 163 PHE A O 1
ATOM 1319 N N . PRO A 1 164 ? -1.347 -2.430 9.995 1.00 91.31 164 PRO A N 1
ATOM 1320 C CA . PRO A 1 164 ? -0.788 -3.097 8.814 1.00 91.31 164 PRO A CA 1
ATOM 1321 C C . PRO A 1 164 ? -1.170 -4.578 8.693 1.00 91.31 164 PRO A C 1
ATOM 1323 O O . PRO A 1 164 ? -0.993 -5.175 7.635 1.00 91.31 164 PRO A O 1
ATOM 1326 N N . ARG A 1 165 ? -1.705 -5.194 9.756 1.00 89.56 165 ARG A N 1
ATOM 1327 C CA . ARG A 1 165 ? -1.951 -6.646 9.846 1.00 89.56 165 ARG A CA 1
ATOM 1328 C C . ARG A 1 165 ? -2.818 -7.176 8.702 1.00 89.56 165 ARG A C 1
ATOM 1330 O O . ARG A 1 165 ? -2.526 -8.240 8.161 1.00 89.56 165 ARG A O 1
ATOM 1337 N N . HIS A 1 166 ? -3.858 -6.437 8.315 1.00 88.38 166 HIS A N 1
ATOM 1338 C CA . HIS A 1 166 ? -4.711 -6.827 7.192 1.00 88.38 166 HIS A CA 1
ATOM 1339 C C . HIS A 1 166 ? -3.996 -6.683 5.844 1.00 88.38 166 HIS A C 1
ATOM 1341 O O . HIS A 1 166 ? -4.091 -7.591 5.024 1.00 88.38 166 HIS A O 1
ATOM 1347 N N . GLU A 1 167 ? -3.216 -5.618 5.622 1.00 88.12 167 GLU A N 1
ATOM 1348 C CA . GLU A 1 167 ? -2.414 -5.495 4.395 1.00 88.12 167 GLU A CA 1
ATOM 1349 C C . GLU A 1 167 ? -1.372 -6.613 4.290 1.00 88.12 167 GLU A C 1
ATOM 1351 O O . GLU A 1 167 ? -1.229 -7.218 3.230 1.00 88.12 167 GLU A O 1
ATOM 1356 N N . ALA A 1 168 ? -0.685 -6.931 5.390 1.00 89.94 168 ALA A N 1
ATOM 1357 C CA . ALA A 1 168 ? 0.304 -8.002 5.443 1.00 89.94 168 ALA A CA 1
ATOM 1358 C C . ALA A 1 168 ? -0.318 -9.381 5.163 1.00 89.94 168 ALA A C 1
ATOM 1360 O O . ALA A 1 168 ? 0.260 -10.182 4.426 1.00 89.94 168 ALA A O 1
ATOM 1361 N N . LEU A 1 169 ? -1.516 -9.650 5.695 1.00 88.19 169 LEU A N 1
ATOM 1362 C CA . LEU A 1 169 ? -2.261 -10.882 5.421 1.00 88.19 169 LEU A CA 1
ATOM 1363 C C . LEU A 1 169 ? -2.625 -10.998 3.938 1.00 88.19 169 LEU A C 1
ATOM 1365 O O . LEU A 1 169 ? -2.356 -12.023 3.314 1.00 88.19 169 LEU A O 1
ATOM 1369 N N . VAL A 1 170 ? -3.174 -9.932 3.355 1.00 85.06 170 VAL A N 1
ATOM 1370 C CA . VAL A 1 170 ? -3.513 -9.889 1.925 1.00 85.06 170 VAL A CA 1
ATOM 1371 C C . VAL A 1 170 ? -2.243 -10.061 1.076 1.00 85.06 170 VAL A C 1
ATOM 1373 O O . VAL A 1 170 ? -2.249 -10.797 0.090 1.00 85.06 170 VAL A O 1
ATOM 1376 N N . GLY A 1 171 ? -1.128 -9.452 1.490 1.00 85.19 171 GLY A N 1
ATOM 1377 C CA . GLY A 1 171 ? 0.171 -9.563 0.827 1.00 85.19 171 GLY A CA 1
ATOM 1378 C C . GLY A 1 171 ? 0.755 -10.968 0.857 1.00 85.19 171 GLY A C 1
ATOM 1379 O O . GLY A 1 171 ? 1.303 -11.433 -0.143 1.00 85.19 171 GLY A O 1
ATOM 1380 N N . LYS A 1 172 ? 0.611 -11.668 1.985 1.00 87.94 172 LYS A N 1
ATOM 1381 C CA . LYS A 1 172 ? 1.010 -13.071 2.121 1.00 87.94 172 LYS A CA 1
ATOM 1382 C C . LYS A 1 172 ? 0.225 -13.954 1.154 1.00 87.94 172 LYS A C 1
ATOM 1384 O O . LYS A 1 172 ? 0.833 -14.711 0.405 1.00 87.94 172 LYS A O 1
ATOM 1389 N N . ILE A 1 173 ? -1.096 -13.790 1.109 1.00 84.12 173 ILE A N 1
ATOM 1390 C CA . ILE A 1 173 ? -1.958 -14.550 0.199 1.00 84.12 173 ILE A CA 1
ATOM 1391 C C . ILE A 1 173 ? -1.597 -14.247 -1.264 1.00 84.12 173 ILE A C 1
ATOM 1393 O O . ILE A 1 173 ? -1.506 -15.161 -2.077 1.00 84.12 173 ILE A O 1
ATOM 1397 N N . ALA A 1 174 ? -1.306 -12.987 -1.607 1.00 81.81 174 ALA A N 1
ATOM 1398 C CA . ALA A 1 174 ? -0.823 -12.628 -2.941 1.00 81.81 174 ALA A CA 1
ATOM 1399 C C . ALA A 1 174 ? 0.484 -13.363 -3.304 1.00 81.81 174 ALA A C 1
ATOM 1401 O O . ALA A 1 174 ? 0.604 -13.941 -4.384 1.00 81.81 174 ALA A O 1
ATOM 1402 N N . LYS A 1 175 ? 1.452 -13.431 -2.387 1.00 82.19 175 LYS A N 1
ATOM 1403 C CA . LYS A 1 175 ? 2.684 -14.202 -2.617 1.00 82.19 175 LYS A CA 1
ATOM 1404 C C . LYS A 1 175 ? 2.402 -15.699 -2.804 1.00 82.19 175 LYS A C 1
ATOM 1406 O O . LYS A 1 175 ? 2.979 -16.307 -3.698 1.00 82.19 175 LYS A O 1
ATOM 1411 N N . GLU A 1 176 ? 1.480 -16.273 -2.032 1.00 84.75 176 GLU A N 1
ATOM 1412 C CA . GLU A 1 176 ? 1.081 -17.688 -2.143 1.00 84.75 176 GLU A CA 1
ATOM 1413 C C . GLU A 1 176 ? 0.398 -18.030 -3.478 1.00 84.75 176 GLU A C 1
ATOM 1415 O O . GLU A 1 176 ? 0.563 -19.137 -3.983 1.00 84.75 176 GLU A O 1
ATOM 1420 N N . ILE A 1 177 ? -0.326 -17.085 -4.088 1.00 80.62 177 ILE A N 1
ATOM 1421 C CA . ILE A 1 177 ? -0.957 -17.267 -5.411 1.00 80.62 177 ILE A CA 1
ATOM 1422 C C . ILE A 1 177 ? 0.084 -17.284 -6.546 1.00 80.62 177 ILE A C 1
ATOM 1424 O O . ILE A 1 177 ? -0.204 -17.779 -7.635 1.00 80.62 177 ILE A O 1
ATOM 1428 N N . GLY A 1 178 ? 1.296 -16.769 -6.307 1.00 77.44 178 GLY A N 1
ATOM 1429 C CA . GLY A 1 178 ? 2.382 -16.735 -7.292 1.00 77.44 178 GLY A CA 1
ATOM 1430 C C . GLY A 1 178 ? 2.696 -15.346 -7.850 1.00 77.44 178 GLY A C 1
ATOM 1431 O O . GLY A 1 178 ? 3.299 -15.231 -8.918 1.00 77.44 178 GLY A O 1
ATOM 1432 N N . PHE A 1 179 ? 2.303 -14.270 -7.161 1.00 74.38 179 PHE A N 1
ATOM 1433 C CA . PHE A 1 179 ? 2.743 -12.928 -7.536 1.00 74.38 179 PHE A CA 1
ATOM 1434 C C . PHE A 1 179 ? 4.208 -12.703 -7.131 1.00 74.38 179 PHE A C 1
ATOM 1436 O O . PHE A 1 179 ? 4.551 -12.706 -5.951 1.00 74.38 179 PHE A O 1
ATOM 1443 N N . ASN A 1 180 ? 5.073 -12.478 -8.127 1.00 72.44 180 ASN A N 1
ATOM 1444 C CA . ASN A 1 180 ? 6.524 -12.319 -7.937 1.00 72.44 180 ASN A CA 1
ATOM 1445 C C . ASN A 1 180 ? 6.913 -11.047 -7.167 1.00 72.44 180 ASN A C 1
ATOM 1447 O O . ASN A 1 180 ? 7.925 -11.023 -6.470 1.00 72.44 180 ASN A O 1
ATOM 1451 N N . HIS A 1 181 ? 6.133 -9.975 -7.321 1.00 79.06 181 HIS A N 1
ATOM 1452 C CA . HIS A 1 181 ? 6.322 -8.708 -6.617 1.00 79.06 181 HIS A CA 1
ATOM 1453 C C . HIS A 1 181 ? 4.964 -8.210 -6.137 1.00 79.06 181 HIS A C 1
ATOM 1455 O O . HIS A 1 181 ? 4.006 -8.195 -6.909 1.00 79.06 181 HIS A O 1
ATOM 1461 N N . VAL A 1 182 ? 4.896 -7.836 -4.862 1.00 83.81 182 VAL A N 1
ATOM 1462 C CA . VAL A 1 182 ? 3.693 -7.322 -4.207 1.00 83.81 182 VAL A CA 1
ATOM 1463 C C . VAL A 1 182 ? 4.104 -6.101 -3.407 1.00 83.81 182 VAL A C 1
ATOM 1465 O O . VAL A 1 182 ? 4.974 -6.201 -2.541 1.00 83.81 182 VAL A O 1
ATOM 1468 N N . SER A 1 183 ? 3.470 -4.971 -3.695 1.00 84.50 183 SER A N 1
ATOM 1469 C CA . SER A 1 183 ? 3.733 -3.705 -3.014 1.00 84.50 183 SER A CA 1
ATOM 1470 C C . SER A 1 183 ? 2.698 -3.486 -1.919 1.00 84.50 183 SER A C 1
ATOM 1472 O O . SER A 1 183 ? 1.490 -3.474 -2.179 1.00 84.50 183 SER A O 1
ATOM 1474 N N . LEU A 1 184 ? 3.180 -3.330 -0.687 1.00 88.12 184 LEU A N 1
ATOM 1475 C CA . LEU A 1 184 ? 2.362 -3.076 0.494 1.00 88.12 184 LEU A CA 1
ATOM 1476 C C . LEU A 1 184 ? 2.450 -1.602 0.863 1.00 88.12 184 LEU A C 1
ATOM 1478 O O . LEU A 1 184 ? 3.534 -1.050 1.059 1.00 88.12 184 LEU A O 1
ATOM 1482 N N . SER A 1 185 ? 1.297 -0.945 0.940 1.00 87.81 185 SER A N 1
ATOM 1483 C CA . SER A 1 185 ? 1.254 0.506 1.073 1.00 87.81 185 SER A CA 1
ATOM 1484 C C . SER A 1 185 ? 1.830 0.999 2.404 1.00 87.81 185 SER A C 1
ATOM 1486 O O . SER A 1 185 ? 2.508 2.028 2.435 1.00 87.81 185 SER A O 1
ATOM 1488 N N . HIS A 1 186 ? 1.632 0.240 3.485 1.00 89.06 186 HIS A N 1
ATOM 1489 C CA . HIS A 1 186 ? 2.204 0.540 4.798 1.00 89.06 186 HIS A CA 1
ATOM 1490 C C . HIS A 1 186 ? 3.728 0.365 4.871 1.00 89.06 186 HIS A C 1
ATOM 1492 O O . HIS A 1 186 ? 4.366 1.069 5.646 1.00 89.06 186 HIS A O 1
ATOM 1498 N N . GLU A 1 187 ? 4.319 -0.533 4.073 1.00 90.12 187 GLU A N 1
ATOM 1499 C CA . GLU A 1 187 ? 5.778 -0.723 4.027 1.00 90.12 187 GLU A CA 1
ATOM 1500 C C . GLU A 1 187 ? 6.457 0.404 3.241 1.00 90.12 187 GLU A C 1
ATOM 1502 O O . GLU A 1 187 ? 7.531 0.870 3.614 1.00 90.12 187 GLU A O 1
ATOM 1507 N N . LEU A 1 188 ? 5.814 0.866 2.164 1.00 86.81 188 LEU A N 1
ATOM 1508 C CA . LEU A 1 188 ? 6.356 1.910 1.293 1.00 86.81 188 LEU A CA 1
ATOM 1509 C C . LEU A 1 188 ? 6.161 3.315 1.868 1.00 86.81 188 LEU A C 1
ATOM 1511 O O . LEU A 1 188 ? 7.076 4.138 1.844 1.00 86.81 188 LEU A O 1
ATOM 1515 N N . MET A 1 189 ? 4.950 3.621 2.339 1.00 86.62 189 MET A N 1
ATOM 1516 C CA . MET A 1 189 ? 4.590 4.941 2.856 1.00 86.62 189 MET A CA 1
ATOM 1517 C C . MET A 1 189 ? 3.568 4.828 3.998 1.00 86.62 189 MET A C 1
ATOM 1519 O O . MET A 1 189 ? 2.364 4.969 3.754 1.00 86.62 189 MET A O 1
ATOM 1523 N N . PRO A 1 190 ? 4.005 4.669 5.262 1.00 86.25 190 PRO A N 1
ATOM 1524 C CA . PRO A 1 190 ? 3.125 4.608 6.433 1.00 86.25 190 PRO A CA 1
ATOM 1525 C C . PRO A 1 190 ? 2.582 5.998 6.817 1.00 86.25 190 PRO A C 1
ATOM 1527 O O . PRO A 1 190 ? 2.785 6.502 7.917 1.00 86.25 190 PRO A O 1
ATOM 1530 N N . MET A 1 191 ? 1.888 6.659 5.891 1.00 86.81 191 MET A N 1
ATOM 1531 C CA . MET A 1 191 ? 1.244 7.956 6.101 1.00 86.81 191 MET A CA 1
ATOM 1532 C C . MET A 1 191 ? -0.268 7.809 6.075 1.00 86.81 191 MET A C 1
ATOM 1534 O O . MET A 1 191 ? -0.787 7.055 5.261 1.00 86.81 191 MET A O 1
ATOM 1538 N N . ILE A 1 192 ? -0.992 8.613 6.857 1.00 86.25 192 ILE A N 1
ATOM 1539 C CA . ILE A 1 192 ? -2.466 8.605 6.907 1.00 86.25 192 ILE A CA 1
ATOM 1540 C C . ILE A 1 192 ? -3.141 8.855 5.544 1.00 86.25 192 ILE A C 1
ATOM 1542 O O . ILE A 1 192 ? -4.220 8.334 5.264 1.00 86.25 192 ILE A O 1
ATOM 1546 N N . LYS A 1 193 ? -2.496 9.623 4.654 1.00 87.31 193 LYS A N 1
ATOM 1547 C CA . LYS A 1 193 ? -3.073 10.048 3.371 1.00 87.31 193 LYS A CA 1
ATOM 1548 C C . LYS A 1 193 ? -3.178 8.886 2.377 1.00 87.31 193 LYS A C 1
ATOM 1550 O O . LYS A 1 193 ? -2.194 8.518 1.741 1.00 87.31 193 LYS A O 1
ATOM 1555 N N . LEU A 1 194 ? -4.402 8.398 2.175 1.00 84.38 194 LEU A N 1
ATOM 1556 C CA . LEU A 1 194 ? -4.701 7.264 1.298 1.00 84.38 194 LEU A CA 1
ATOM 1557 C C . LEU A 1 194 ? -4.281 7.477 -0.165 1.00 84.38 194 LEU A C 1
ATOM 1559 O O . LEU A 1 194 ? -3.620 6.614 -0.724 1.00 84.38 194 LEU A O 1
ATOM 1563 N N . VAL A 1 195 ? -4.652 8.603 -0.791 1.00 84.75 195 VAL A N 1
ATOM 1564 C CA . VAL A 1 195 ? -4.392 8.825 -2.229 1.00 84.75 195 VAL A CA 1
ATOM 1565 C C . VAL A 1 195 ? -2.889 8.830 -2.546 1.00 84.75 195 VAL A C 1
ATOM 1567 O O . VAL A 1 195 ? -2.481 8.026 -3.374 1.00 84.75 195 VAL A O 1
ATOM 1570 N N . PRO A 1 196 ? -2.039 9.644 -1.883 1.00 84.94 196 PRO A N 1
ATOM 1571 C CA . PRO A 1 196 ? -0.592 9.586 -2.097 1.00 84.94 196 PRO A CA 1
ATOM 1572 C C . PRO A 1 196 ? 0.000 8.203 -1.825 1.00 84.94 196 PRO A C 1
ATOM 1574 O O . PRO A 1 196 ? 0.832 7.739 -2.595 1.00 84.94 196 PRO A O 1
ATOM 1577 N N . ARG A 1 197 ? -0.449 7.533 -0.756 1.00 88.25 197 ARG A N 1
ATOM 1578 C CA . ARG A 1 197 ? 0.041 6.205 -0.379 1.00 88.25 197 ARG A CA 1
ATOM 1579 C C . ARG A 1 197 ? -0.289 5.155 -1.442 1.00 88.25 197 ARG A C 1
ATOM 1581 O O . ARG A 1 197 ? 0.589 4.399 -1.844 1.00 88.25 197 ARG A O 1
ATOM 1588 N N . ALA A 1 198 ? -1.526 5.154 -1.937 1.00 83.38 198 ALA A N 1
ATOM 1589 C CA . ALA A 1 198 ? -1.939 4.299 -3.039 1.00 83.38 198 ALA A CA 1
ATOM 1590 C C . ALA A 1 198 ? -1.121 4.600 -4.298 1.00 83.38 198 ALA A C 1
ATOM 1592 O O . ALA A 1 198 ? -0.499 3.687 -4.819 1.00 83.38 198 ALA A O 1
ATOM 1593 N N . THR A 1 199 ? -1.029 5.864 -4.731 1.00 82.25 199 THR A N 1
ATOM 1594 C CA . THR A 1 199 ? -0.258 6.254 -5.925 1.00 82.25 199 THR A CA 1
ATOM 1595 C C . THR A 1 199 ? 1.200 5.796 -5.861 1.00 82.25 199 THR A C 1
ATOM 1597 O O . THR A 1 199 ? 1.735 5.325 -6.862 1.00 82.25 199 THR A O 1
ATOM 1600 N N . SER A 1 200 ? 1.841 5.900 -4.696 1.00 84.88 200 SER A N 1
ATOM 1601 C CA . SER A 1 200 ? 3.214 5.426 -4.508 1.00 84.88 200 SER A CA 1
ATOM 1602 C C . SER A 1 200 ? 3.326 3.905 -4.553 1.00 84.88 200 SER A C 1
ATOM 1604 O O . SER A 1 200 ? 4.271 3.399 -5.153 1.00 84.88 200 SER A O 1
ATOM 1606 N N . ALA A 1 201 ? 2.355 3.175 -3.995 1.00 84.31 201 ALA A N 1
ATOM 1607 C CA . ALA A 1 201 ? 2.292 1.722 -4.147 1.00 84.31 201 ALA A CA 1
ATOM 1608 C C . ALA A 1 201 ? 2.144 1.312 -5.625 1.00 84.31 201 ALA A C 1
ATOM 1610 O O . ALA A 1 201 ? 2.836 0.395 -6.062 1.00 84.31 201 ALA A O 1
ATOM 1611 N N . CYS A 1 202 ? 1.355 2.061 -6.410 1.00 79.38 202 CYS A N 1
ATOM 1612 C CA . CYS A 1 202 ? 1.249 1.868 -7.862 1.00 79.38 202 CYS A CA 1
ATOM 1613 C C . CYS A 1 202 ? 2.565 2.099 -8.587 1.00 79.38 202 CYS A C 1
ATOM 1615 O O . CYS A 1 202 ? 2.944 1.332 -9.468 1.00 79.38 202 CYS A O 1
ATOM 1617 N N . ALA A 1 203 ? 3.252 3.190 -8.251 1.00 78.31 203 ALA A N 1
ATOM 1618 C CA . ALA A 1 203 ? 4.514 3.529 -8.884 1.00 78.31 203 ALA A CA 1
ATOM 1619 C C . ALA A 1 203 ? 5.584 2.468 -8.590 1.00 78.31 203 ALA A C 1
ATOM 1621 O O . ALA A 1 203 ? 6.277 2.044 -9.513 1.00 78.31 203 ALA A O 1
ATOM 1622 N N . ASP A 1 204 ? 5.686 2.005 -7.340 1.00 79.94 204 ASP A N 1
ATOM 1623 C CA . ASP A 1 204 ? 6.623 0.947 -6.955 1.00 79.94 204 ASP A CA 1
ATOM 1624 C C . ASP A 1 204 ? 6.327 -0.361 -7.695 1.00 79.94 204 ASP A C 1
ATOM 1626 O O . ASP A 1 204 ? 7.203 -0.910 -8.358 1.00 79.94 204 ASP A O 1
ATOM 1630 N N . ALA A 1 205 ? 5.087 -0.839 -7.661 1.00 75.06 205 ALA A N 1
ATOM 1631 C CA . ALA A 1 205 ? 4.724 -2.086 -8.321 1.00 75.06 205 ALA A CA 1
ATOM 1632 C C . ALA A 1 205 ? 4.877 -2.041 -9.847 1.00 75.06 205 ALA A C 1
ATOM 1634 O O . ALA A 1 205 ? 5.194 -3.059 -10.466 1.00 75.06 205 ALA A O 1
ATOM 1635 N N . TYR A 1 206 ? 4.691 -0.866 -10.453 1.00 68.44 206 TYR A N 1
ATOM 1636 C CA . TYR A 1 206 ? 4.919 -0.655 -11.878 1.00 68.44 206 TYR A CA 1
ATOM 1637 C C . TYR A 1 206 ? 6.407 -0.644 -12.242 1.00 68.44 206 TYR A C 1
ATOM 1639 O O . TYR A 1 206 ? 6.821 -1.279 -13.214 1.00 68.44 206 TYR A O 1
ATOM 1647 N N . LEU A 1 207 ? 7.222 0.080 -11.475 1.00 73.25 207 LEU A N 1
ATOM 1648 C CA . LEU A 1 207 ? 8.613 0.351 -11.835 1.00 73.25 207 LEU A CA 1
ATOM 1649 C C . LEU A 1 207 ? 9.577 -0.714 -11.312 1.00 73.25 207 LEU A C 1
ATOM 1651 O O . LEU A 1 207 ? 10.488 -1.117 -12.035 1.00 73.25 207 LEU A O 1
ATOM 1655 N N . THR A 1 208 ? 9.388 -1.198 -10.087 1.00 75.88 208 THR A N 1
ATOM 1656 C CA . THR A 1 208 ? 10.346 -2.073 -9.399 1.00 75.88 208 THR A CA 1
ATOM 1657 C C . THR A 1 208 ? 10.626 -3.379 -10.148 1.00 75.88 208 THR A C 1
ATOM 1659 O O . THR A 1 208 ? 11.804 -3.722 -10.288 1.00 75.88 208 THR A O 1
ATOM 1662 N N . PRO A 1 209 ? 9.636 -4.094 -10.721 1.00 73.06 209 PRO A N 1
ATOM 1663 C CA . PRO A 1 209 ? 9.915 -5.284 -11.524 1.00 73.06 209 PRO A CA 1
ATOM 1664 C C . PRO A 1 209 ? 10.736 -4.981 -12.785 1.00 73.06 209 PRO A C 1
ATOM 1666 O O . PRO A 1 209 ? 11.646 -5.737 -13.125 1.00 73.06 209 PRO A O 1
ATOM 1669 N N . ALA A 1 210 ? 10.449 -3.865 -13.463 1.00 67.81 210 ALA A N 1
ATOM 1670 C CA . ALA A 1 210 ? 11.177 -3.455 -14.662 1.00 67.81 210 ALA A CA 1
ATOM 1671 C C . ALA A 1 210 ? 12.624 -3.054 -14.332 1.00 67.81 210 ALA A C 1
ATOM 1673 O O . ALA A 1 210 ? 13.555 -3.494 -15.005 1.00 67.81 210 ALA A O 1
ATOM 1674 N N . ILE A 1 211 ? 12.817 -2.288 -13.254 1.00 70.56 211 ILE A N 1
ATOM 1675 C CA . ILE A 1 211 ? 14.137 -1.866 -12.770 1.00 70.56 211 ILE A CA 1
ATOM 1676 C C . ILE A 1 211 ? 14.965 -3.077 -12.326 1.00 70.56 211 ILE A C 1
ATOM 1678 O O . ILE A 1 211 ? 16.132 -3.179 -12.697 1.00 70.56 211 ILE A O 1
ATOM 1682 N N . ARG A 1 212 ? 14.379 -4.024 -11.579 1.00 71.88 212 ARG A N 1
ATOM 1683 C CA . ARG A 1 212 ? 15.078 -5.258 -11.178 1.00 71.88 212 ARG A CA 1
ATOM 1684 C C . ARG A 1 212 ? 15.518 -6.070 -12.387 1.00 71.88 212 ARG A C 1
ATOM 1686 O O . ARG A 1 212 ? 16.683 -6.435 -12.465 1.00 71.88 212 ARG A O 1
ATOM 1693 N N . LYS A 1 213 ? 14.631 -6.265 -13.369 1.00 70.25 213 LYS A N 1
ATOM 1694 C CA . LYS A 1 213 ? 14.967 -6.984 -14.606 1.00 70.25 213 LYS A CA 1
ATOM 1695 C C . LYS A 1 213 ? 16.149 -6.344 -15.339 1.00 70.25 213 LYS A C 1
ATOM 1697 O O . LYS A 1 213 ? 17.017 -7.064 -15.828 1.00 70.25 213 LYS A O 1
ATOM 1702 N N . TYR A 1 214 ? 16.184 -5.014 -15.396 1.00 63.78 214 TYR A N 1
ATOM 1703 C CA . TYR A 1 214 ? 17.291 -4.266 -15.985 1.00 63.78 214 TYR A CA 1
ATOM 1704 C C . TYR A 1 214 ? 18.601 -4.486 -15.210 1.00 63.78 214 TYR A C 1
ATOM 1706 O O . TYR A 1 214 ? 19.592 -4.921 -15.791 1.00 63.78 214 TYR A O 1
ATOM 1714 N N . ILE A 1 215 ? 18.590 -4.289 -13.885 1.00 71.19 215 ILE A N 1
ATOM 1715 C CA . ILE A 1 215 ? 19.779 -4.466 -13.031 1.00 71.19 215 ILE A CA 1
ATOM 1716 C C . ILE A 1 215 ? 20.304 -5.909 -13.088 1.00 71.19 215 ILE A C 1
ATOM 1718 O 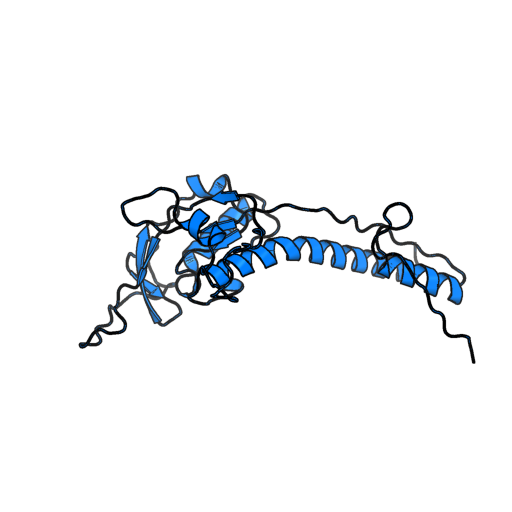O . ILE A 1 215 ? 21.515 -6.122 -13.182 1.00 71.19 215 ILE A O 1
ATOM 1722 N N . ASP A 1 216 ? 19.415 -6.900 -13.053 1.00 72.12 216 ASP A N 1
ATOM 1723 C CA . ASP A 1 216 ? 19.774 -8.319 -13.119 1.00 72.12 216 ASP A CA 1
ATOM 1724 C C . ASP A 1 216 ? 20.314 -8.712 -14.504 1.00 72.12 216 ASP A C 1
ATOM 1726 O O . ASP A 1 216 ? 21.165 -9.596 -14.613 1.00 72.12 216 ASP A O 1
ATOM 1730 N N . GLY A 1 217 ? 19.856 -8.050 -15.572 1.00 61.00 217 GLY A N 1
ATOM 1731 C CA . GLY A 1 217 ? 20.471 -8.130 -16.900 1.00 61.00 217 GLY A CA 1
ATOM 1732 C C . GLY A 1 217 ? 21.909 -7.611 -16.886 1.00 61.00 217 GLY A C 1
ATOM 1733 O O . GLY A 1 217 ? 22.832 -8.343 -17.241 1.00 61.00 217 GLY A O 1
ATOM 1734 N N . SER A 1 218 ? 22.126 -6.394 -16.377 1.00 57.88 218 SER A N 1
ATOM 1735 C CA . SER A 1 218 ? 23.465 -5.790 -16.325 1.00 57.88 218 SER A CA 1
ATOM 1736 C C . SER A 1 218 ? 24.452 -6.586 -15.457 1.00 57.88 218 SER A C 1
ATOM 1738 O O . SER A 1 218 ? 25.628 -6.709 -15.809 1.00 57.88 218 SER A O 1
ATOM 1740 N N . ARG A 1 219 ? 23.997 -7.147 -14.326 1.00 58.94 219 ARG A N 1
ATOM 1741 C CA . ARG A 1 219 ? 24.840 -7.962 -13.430 1.00 58.94 219 ARG A CA 1
ATOM 1742 C C . ARG A 1 219 ? 25.308 -9.260 -14.080 1.00 58.94 219 ARG A C 1
ATOM 1744 O O . ARG A 1 219 ? 26.490 -9.577 -13.965 1.00 58.94 219 ARG A O 1
ATOM 1751 N N . ARG A 1 220 ? 24.413 -9.978 -14.767 1.00 57.81 220 ARG A N 1
ATOM 1752 C CA . ARG A 1 220 ? 24.764 -11.213 -15.488 1.00 57.81 220 ARG A CA 1
ATOM 1753 C C . ARG A 1 220 ? 25.800 -10.942 -16.571 1.00 57.81 220 ARG A C 1
ATOM 1755 O O . ARG A 1 220 ? 26.843 -11.587 -16.574 1.00 57.81 220 ARG A O 1
ATOM 1762 N N . GLY A 1 221 ? 25.589 -9.894 -17.368 1.00 53.16 221 GLY A N 1
ATOM 1763 C CA . GLY A 1 221 ? 26.556 -9.519 -18.394 1.00 53.16 221 GLY A CA 1
ATOM 1764 C C . GLY A 1 221 ? 27.926 -9.101 -17.846 1.00 53.16 221 GLY A C 1
ATOM 1765 O O . GLY A 1 221 ? 28.951 -9.326 -18.479 1.00 53.16 221 GLY A O 1
ATOM 1766 N N . SER A 1 222 ? 27.975 -8.545 -16.634 1.00 52.34 222 SER A N 1
ATOM 1767 C CA . SER A 1 222 ? 29.246 -8.175 -15.998 1.00 52.34 222 SER A CA 1
ATOM 1768 C C . SER A 1 222 ? 30.007 -9.376 -15.420 1.00 52.34 222 SER A C 1
ATOM 1770 O O . SER A 1 222 ? 31.233 -9.363 -15.417 1.00 52.34 222 SER A O 1
ATOM 1772 N N . GLN A 1 223 ? 29.312 -10.403 -14.915 1.00 51.16 223 GLN A N 1
ATOM 1773 C CA . GLN A 1 223 ? 29.948 -11.598 -14.342 1.00 51.16 223 GLN A CA 1
ATOM 1774 C C . GLN A 1 223 ? 30.515 -12.535 -15.413 1.00 51.16 223 GLN A C 1
ATOM 1776 O O . GLN A 1 223 ? 31.622 -13.034 -15.236 1.00 51.16 223 GLN A O 1
ATOM 1781 N N . GLU A 1 224 ? 29.817 -12.720 -16.536 1.00 49.75 224 GLU A N 1
ATOM 1782 C CA . GLU A 1 224 ? 30.321 -13.517 -17.667 1.00 49.75 224 GLU A CA 1
ATOM 1783 C C . GLU A 1 224 ? 31.569 -12.893 -18.309 1.00 49.75 224 GLU A C 1
ATOM 1785 O O . GLU A 1 224 ? 32.484 -13.605 -18.709 1.00 49.75 224 GLU A O 1
ATOM 1790 N N . ALA A 1 225 ? 31.672 -11.561 -18.324 1.00 47.94 225 ALA A N 1
ATOM 1791 C CA . ALA A 1 225 ? 32.858 -10.862 -18.816 1.00 47.94 225 ALA A CA 1
ATOM 1792 C C . ALA A 1 225 ? 34.098 -10.998 -17.901 1.00 47.94 225 ALA A C 1
ATOM 1794 O O . ALA A 1 225 ? 35.201 -10.638 -18.317 1.00 47.94 225 ALA A O 1
ATOM 1795 N N . LEU A 1 226 ? 33.933 -11.475 -16.659 1.00 42.62 226 LEU A N 1
ATOM 1796 C CA . LEU A 1 226 ? 34.984 -11.548 -15.635 1.00 42.62 226 LEU A CA 1
ATOM 1797 C C . LEU A 1 226 ? 35.473 -12.976 -15.335 1.00 42.62 226 LEU A C 1
ATOM 1799 O O . LEU A 1 226 ? 36.421 -13.110 -14.559 1.00 42.62 226 LEU A O 1
ATOM 1803 N N . ASP A 1 227 ? 34.882 -14.022 -15.925 1.00 42.38 227 ASP A N 1
ATOM 1804 C CA . ASP A 1 227 ? 35.344 -15.408 -15.760 1.00 42.38 227 ASP A CA 1
ATOM 1805 C C . ASP A 1 227 ? 36.254 -15.834 -16.935 1.00 42.38 227 ASP A C 1
ATOM 1807 O O . ASP A 1 227 ? 35.773 -16.076 -18.042 1.00 42.38 227 ASP A O 1
ATOM 1811 N N . PRO A 1 228 ? 37.585 -15.937 -16.751 1.00 43.56 228 PRO A N 1
ATOM 1812 C CA . PRO A 1 228 ? 38.530 -16.222 -17.833 1.00 43.56 228 PRO A CA 1
ATOM 1813 C C . PRO A 1 228 ? 38.587 -17.707 -18.252 1.00 43.56 228 PRO A C 1
ATOM 1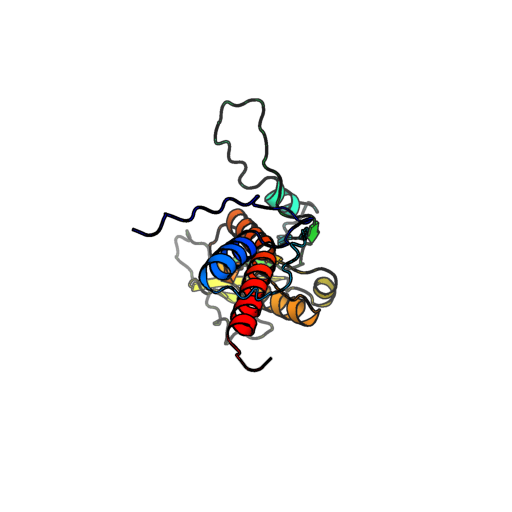815 O O . PRO A 1 228 ? 39.586 -18.125 -18.843 1.00 43.56 228 PRO A O 1
ATOM 1818 N N . ARG A 1 229 ? 37.583 -18.532 -17.915 1.00 40.25 229 ARG A N 1
ATOM 1819 C CA . ARG A 1 229 ? 37.563 -19.987 -18.193 1.00 40.25 229 ARG A CA 1
ATOM 1820 C C . ARG A 1 229 ? 36.380 -20.490 -19.040 1.00 40.25 229 ARG A C 1
ATOM 1822 O O . ARG A 1 229 ? 36.130 -21.696 -19.026 1.00 40.25 229 ARG A O 1
ATOM 1829 N N . ALA A 1 230 ? 35.703 -19.620 -19.788 1.00 40.75 230 ALA A N 1
ATOM 1830 C CA . ALA A 1 230 ? 34.782 -20.019 -20.861 1.00 40.75 230 ALA A CA 1
ATOM 1831 C C . ALA A 1 230 ? 35.455 -19.941 -22.241 1.00 40.75 230 ALA A C 1
ATOM 1833 O O . ALA A 1 230 ? 36.197 -18.960 -22.485 1.00 40.75 230 ALA A O 1
#

Sequence (230 aa):
MEDDVLIKLLSVDPQNYDDAPLEGIRRLLSRFSGKGHPPEESRWTQARLRVYAWARRNGGDQRLQGLLRNSNQSRPNIFDLAIRKPDVLYKTVVEVDERVTLEDYAEDPERRQTEAQAPESASPDAELVKGLSGETVRILQRPQEGQIRTQLQEICLMHGYTFPRHEALVGKIAKEIGFNHVSLSHELMPMIKLVPRATSACADAYLTPAIRKYIDGSRRGSQEALDPRA

Foldseek 3Di:
DPDDDDDDDDCPDVVPAHGPVQVVVQVVCCVVVVDRDDDDDQHQDQDQAAFEEDDDDPDDDCVVVVCLQCPPVDDPPPPDPDDDGDDASHDYYDYFFWDKDFPDDPPPPVPDADDADAPVPDDPPDQWYQWPVRTIMGTPTAGDLVSLQPDDAEDAYQQCLGVVPRLVVSQVSCVVSPHPHYFRLNVQDSDNDRNVSRRRSSVCSSVVVSVVSVVVSVVVRVVVVVDPPD

pLDDT: mean 71.67, std 16.5, range [28.03, 91.81]